Protein AF-0000000077571226 (afdb_homodimer)

Secondary structure (DSSP, 8-state):
----------------SS-S--B---SSEEEES-HHHHHHHHHHSTTGGGSEEEEEEEETTTEEEEEEEEE--TT-BHHHHEEEETTEEEE-------HHHHHHH-----/----------------S--S--B---SSEEEES-HHHHHHHHHHSTTGGGSEEEEEEEETTTEEEEEEEEE--TT-BHHHHEEEETTEEEE-------HHHHHHH-----

Sequence (220 aa):
MMPFQCKKSTMNCFSNTQTSVPTLFSSEYYVEPTIAELAANESIDPGYCSRVPNFVIGRSGYGCIKFHGDTDVRWMDLDKIVKLERNYVTVYEDEKENHQLVKGLINLPKMMPFQCKKSTMNCFSNTQTSVPTLFSSEYYVEPTIAELAANESIDPGYCSRVPNFVIGRSGYGCIKFHGDTDVRWMDLDKIVKLERNYVTVYEDEKENHQLVKGLINLPK

Structure (mmCIF, N/CA/C/O backbone):
data_AF-0000000077571226-model_v1
#
loop_
_entity.id
_entity.type
_entity.pdbx_description
1 polymer 'Peptidase S59 domain-containing protein'
#
loop_
_atom_site.group_PDB
_atom_site.id
_atom_site.type_symbol
_atom_site.label_atom_id
_atom_site.label_alt_id
_atom_site.label_comp_id
_atom_site.label_asym_id
_atom_site.label_entity_id
_atom_site.label_seq_id
_atom_site.pdbx_PDB_ins_code
_atom_site.Cartn_x
_atom_site.Cartn_y
_atom_site.Cartn_z
_atom_site.occupancy
_atom_site.B_iso_or_equiv
_atom_site.auth_seq_id
_atom_site.auth_comp_id
_atom_site.auth_asym_id
_atom_site.auth_atom_id
_atom_site.pdbx_PDB_model_num
ATOM 1 N N . MET A 1 1 ? -20.438 2.057 16.828 1 27.75 1 MET A N 1
ATOM 2 C CA . MET A 1 1 ? -19.719 1.854 15.562 1 27.75 1 MET A CA 1
ATOM 3 C C . MET A 1 1 ? -19.109 3.158 15.07 1 27.75 1 MET A C 1
ATOM 5 O O . MET A 1 1 ? -19.828 4.113 14.766 1 27.75 1 MET A O 1
ATOM 9 N N . MET A 1 2 ? -18.031 3.611 15.695 1 28.7 2 MET A N 1
ATOM 10 C CA . MET A 1 2 ? -17.609 5.008 15.672 1 28.7 2 MET A CA 1
ATOM 11 C C . MET A 1 2 ? -17.156 5.418 14.266 1 28.7 2 MET A C 1
ATOM 13 O O . MET A 1 2 ? -16.312 4.758 13.664 1 28.7 2 MET A O 1
ATOM 17 N N . PRO A 1 3 ? -18.016 6.07 13.484 1 33.88 3 PRO A N 1
ATOM 18 C CA . PRO A 1 3 ? -17.672 6.508 12.125 1 33.88 3 PRO A CA 1
ATOM 19 C C . PRO A 1 3 ? -16.406 7.367 12.094 1 33.88 3 PRO A C 1
ATOM 21 O O . PRO A 1 3 ? -16.047 7.988 13.102 1 33.88 3 PRO A O 1
ATOM 24 N N . PHE A 1 4 ? -15.445 6.867 11.281 1 36.28 4 PHE A N 1
ATOM 25 C CA . PHE A 1 4 ? -14.297 7.73 11.023 1 36.28 4 PHE A CA 1
ATOM 26 C C . PHE A 1 4 ? -14.742 9.164 10.773 1 36.28 4 PHE A C 1
ATOM 28 O O . PHE A 1 4 ? -15.539 9.43 9.867 1 36.28 4 PHE A O 1
ATOM 35 N N . GLN A 1 5 ? -15.133 9.891 11.812 1 29.34 5 GLN A N 1
ATOM 36 C CA . GLN A 1 5 ? -15.445 11.305 11.664 1 29.34 5 GLN A CA 1
ATOM 37 C C . GLN A 1 5 ? -14.312 12.047 10.969 1 29.34 5 GLN A C 1
ATOM 39 O O . GLN A 1 5 ? -13.211 12.172 11.516 1 29.34 5 GLN A O 1
ATOM 44 N N . CYS A 1 6 ? -14.273 11.867 9.711 1 35.22 6 CYS A N 1
ATOM 45 C CA . CYS A 1 6 ? -13.305 12.641 8.93 1 35.22 6 CYS A CA 1
ATOM 46 C C . CYS A 1 6 ? -13.445 14.125 9.211 1 35.22 6 CYS A C 1
ATOM 48 O O . CYS A 1 6 ? -14.5 14.719 8.961 1 35.22 6 CYS A O 1
ATOM 50 N N . LYS A 1 7 ? -12.805 14.648 10.32 1 36.94 7 LYS A N 1
ATOM 51 C CA . LYS A 1 7 ? -12.758 16.094 10.5 1 36.94 7 LYS A CA 1
ATOM 52 C C . LYS A 1 7 ? -12.117 16.781 9.297 1 36.94 7 LYS A C 1
ATOM 54 O O . LYS A 1 7 ? -11.023 16.391 8.867 1 36.94 7 LYS A O 1
ATOM 59 N N . LYS A 1 8 ? -12.867 17.328 8.453 1 33.59 8 LYS A N 1
ATOM 60 C CA . LYS A 1 8 ? -12.508 18.094 7.262 1 33.59 8 LYS A CA 1
ATOM 61 C C . LYS A 1 8 ? -11.664 19.312 7.617 1 33.59 8 LYS A C 1
ATOM 63 O O . LYS A 1 8 ? -12.195 20.344 8.031 1 33.59 8 LYS A O 1
ATOM 68 N N . SER A 1 9 ? -10.672 19.359 8.492 1 33.31 9 SER A N 1
ATOM 69 C CA . SER A 1 9 ? -10.102 20.688 8.609 1 33.31 9 SER A CA 1
ATOM 70 C C . SER A 1 9 ? -9.344 21.094 7.348 1 33.31 9 SER A C 1
ATOM 72 O O . SER A 1 9 ? -8.492 20.328 6.871 1 33.31 9 SER A O 1
ATOM 74 N N . THR A 1 10 ? -9.875 21.938 6.406 1 34.66 10 THR A N 1
ATOM 75 C CA . THR A 1 10 ? -9.453 22.484 5.121 1 34.66 10 THR A CA 1
ATOM 76 C C . THR A 1 10 ? -8.156 23.281 5.273 1 34.66 10 THR A C 1
ATOM 78 O O . THR A 1 10 ? -7.629 23.812 4.297 1 34.66 10 THR A O 1
ATOM 81 N N . MET A 1 11 ? -7.602 23.797 6.402 1 33.69 11 MET A N 1
ATOM 82 C CA . MET A 1 11 ? -6.656 24.875 6.184 1 33.69 11 MET A CA 1
ATOM 83 C C . MET A 1 11 ? -5.324 24.359 5.664 1 33.69 11 MET A C 1
ATOM 85 O O . MET A 1 11 ? -4.629 23.609 6.367 1 33.69 11 MET A O 1
ATOM 89 N N . ASN A 1 12 ? -5.18 24 4.41 1 39.62 12 ASN A N 1
ATOM 90 C CA . ASN A 1 12 ? -3.928 23.547 3.814 1 39.62 12 ASN A CA 1
ATOM 91 C C . ASN A 1 12 ? -2.854 24.625 3.875 1 39.62 12 ASN A C 1
ATOM 93 O O . ASN A 1 12 ? -2.797 25.5 3.008 1 39.62 12 ASN A O 1
ATOM 97 N N . CYS A 1 13 ? -2.674 25.438 4.926 1 39.72 13 CYS A N 1
ATOM 98 C CA . CYS A 1 13 ? -1.592 26.406 4.855 1 39.72 13 CYS A CA 1
ATOM 99 C C . CYS A 1 13 ? -0.258 25.734 4.578 1 39.72 13 CYS A C 1
ATOM 101 O O . CYS A 1 13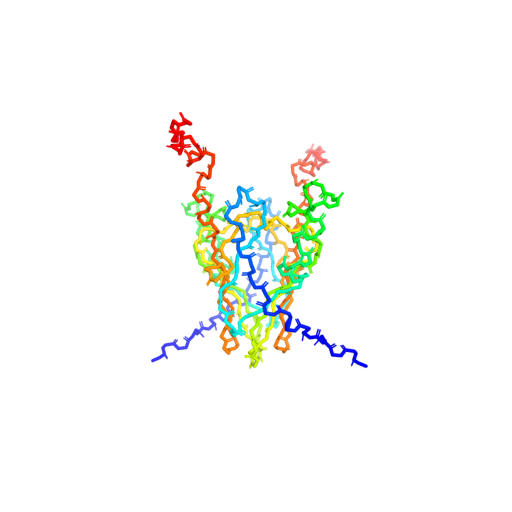 ? 0.186 24.891 5.359 1 39.72 13 CYS A O 1
ATOM 103 N N . PHE A 1 14 ? 0.026 25.375 3.271 1 39.34 14 PHE A N 1
ATOM 104 C CA . PHE A 1 14 ? 1.301 24.891 2.758 1 39.34 14 PHE A CA 1
ATOM 105 C C . PHE A 1 14 ? 2.436 25.828 3.148 1 39.34 14 PHE A C 1
ATOM 107 O O . PHE A 1 14 ? 2.596 26.906 2.557 1 39.34 14 PHE A O 1
ATOM 114 N N . SER A 1 15 ? 2.676 26.312 4.223 1 36.31 15 SER A N 1
ATOM 115 C CA . SER A 1 15 ? 3.918 27.062 4.391 1 36.31 15 SER A CA 1
ATOM 116 C C . SER A 1 15 ? 5.109 26.281 3.848 1 36.31 15 SER A C 1
ATOM 118 O O . SER A 1 15 ? 5.203 25.078 4.039 1 36.31 15 SER A O 1
ATOM 120 N N . ASN A 1 16 ? 5.668 26.547 2.605 1 38.53 16 ASN A N 1
ATOM 121 C CA . ASN A 1 16 ? 6.824 26.125 1.819 1 38.53 16 ASN A CA 1
ATOM 122 C C . ASN A 1 16 ? 8.023 25.812 2.709 1 38.53 16 ASN A C 1
ATOM 124 O O . ASN A 1 16 ? 9.172 25.953 2.283 1 38.53 16 ASN A O 1
ATOM 128 N N . THR A 1 17 ? 8.094 26.156 3.898 1 43.66 17 THR A N 1
ATOM 129 C CA . THR A 1 17 ? 9.352 25.734 4.504 1 43.66 17 THR A CA 1
ATOM 130 C C . THR A 1 17 ? 9.594 24.25 4.285 1 43.66 17 THR A C 1
ATOM 132 O O . THR A 1 17 ? 8.648 23.484 4.09 1 43.66 17 THR A O 1
ATOM 135 N N . GLN A 1 18 ? 10.922 23.719 3.963 1 53.09 18 GLN A N 1
ATOM 136 C CA . GLN A 1 18 ? 11.461 22.375 3.838 1 53.09 18 GLN A CA 1
ATOM 137 C C . GLN A 1 18 ? 10.68 21.391 4.695 1 53.09 18 GLN A C 1
ATOM 139 O O . GLN A 1 18 ? 11.117 21.016 5.785 1 53.09 18 GLN A O 1
ATOM 144 N N . THR A 1 19 ? 9.312 21.531 4.918 1 68.81 19 THR A N 1
ATOM 145 C CA . THR A 1 19 ? 8.609 20.797 5.965 1 68.81 19 THR A CA 1
ATOM 146 C C . THR A 1 19 ? 8.508 19.312 5.613 1 68.81 19 THR A C 1
ATOM 148 O O . THR A 1 19 ? 8.469 18.953 4.438 1 68.81 19 THR A O 1
ATOM 151 N N . SER A 1 20 ? 9.023 18.484 6.434 1 88.12 20 SER A N 1
ATOM 152 C CA . SER A 1 20 ? 8.93 17.031 6.43 1 88.12 20 SER A CA 1
ATOM 153 C C . SER A 1 20 ? 7.477 16.562 6.309 1 88.12 20 SER A C 1
ATOM 155 O O . SER A 1 20 ? 7.211 15.383 6.125 1 88.12 20 SER A O 1
ATOM 157 N N . VAL A 1 21 ? 6.551 17.609 6.059 1 93.12 21 VAL A N 1
ATOM 158 C CA . VAL A 1 21 ? 5.125 17.297 6.07 1 93.12 21 VAL A CA 1
ATOM 159 C C . VAL A 1 21 ? 4.652 16.984 4.648 1 93.12 21 VAL A C 1
ATOM 161 O O . VAL A 1 21 ? 5.02 17.688 3.703 1 93.12 21 VAL A O 1
ATOM 164 N N . PRO A 1 22 ? 3.75 16.016 4.5 1 94.94 22 PRO A N 1
ATOM 165 C CA . PRO A 1 22 ? 3.213 15.742 3.162 1 94.94 22 PRO A CA 1
ATOM 166 C C . PRO A 1 22 ? 2.178 16.781 2.727 1 94.94 22 PRO A C 1
ATOM 168 O O . PRO A 1 22 ? 1.711 17.578 3.547 1 94.94 22 PRO A O 1
ATOM 171 N N . THR A 1 23 ? 1.968 16.719 1.389 1 94.69 23 THR A N 1
ATOM 172 C CA . THR A 1 23 ? 0.973 17.656 0.864 1 94.69 23 THR A CA 1
ATOM 173 C C . THR A 1 23 ? -0.217 16.906 0.279 1 94.69 23 THR A C 1
ATOM 175 O O . THR A 1 23 ? -0.073 15.766 -0.185 1 94.69 23 THR A O 1
ATOM 178 N N . LEU A 1 24 ? -1.357 17.469 0.367 1 96.19 24 LEU A N 1
ATOM 179 C CA . LEU A 1 24 ? -2.611 17 -0.205 1 96.19 24 LEU A CA 1
ATOM 180 C C . LEU A 1 24 ? -3.48 18.156 -0.661 1 96.19 24 LEU A C 1
ATOM 182 O O . LEU A 1 24 ? -3.91 18.984 0.158 1 96.19 24 LEU A O 1
ATOM 186 N N . PHE A 1 25 ? -3.818 18.172 -1.955 1 95.19 25 PHE A N 1
ATOM 187 C CA . PHE A 1 25 ? -4.516 19.344 -2.494 1 95.19 25 PHE A CA 1
ATOM 188 C C . PHE A 1 25 ? -5.953 18.984 -2.85 1 95.19 25 PHE A C 1
ATOM 190 O O . PHE A 1 25 ? -6.828 19.859 -2.848 1 95.19 25 PHE A O 1
ATOM 197 N N . SER A 1 26 ? -6.137 17.812 -3.143 1 96.31 26 SER A N 1
ATOM 198 C CA . SER A 1 26 ? -7.473 17.406 -3.57 1 96.31 26 SER A CA 1
ATOM 199 C C . SER A 1 26 ? -8.492 17.609 -2.453 1 96.31 26 SER A C 1
ATOM 201 O O . SER A 1 26 ? -8.234 17.25 -1.301 1 96.31 26 SER A O 1
ATOM 203 N N . SER A 1 27 ? -9.617 18.094 -2.764 1 97.06 27 SER A N 1
ATOM 204 C CA . SER A 1 27 ? -10.695 18.25 -1.793 1 97.06 27 SER A CA 1
ATOM 205 C C . SER A 1 27 ? -11.469 16.953 -1.614 1 97.06 27 SER A C 1
ATOM 207 O O . SER A 1 27 ? -12.242 16.797 -0.665 1 97.06 27 SER A O 1
ATOM 209 N N . GLU A 1 28 ? -11.328 16.031 -2.553 1 97.62 28 GLU A N 1
ATOM 210 C CA . GLU A 1 28 ? -12.047 14.773 -2.482 1 97.62 28 GLU A CA 1
ATOM 211 C C . GLU A 1 28 ? -11.344 13.781 -1.562 1 97.62 28 GLU A C 1
ATOM 213 O O . GLU A 1 28 ? -11.961 12.836 -1.063 1 97.62 28 GLU A O 1
ATOM 218 N N . TYR A 1 29 ? -10.047 14.062 -1.413 1 98.06 29 TYR A N 1
ATOM 219 C CA . TYR A 1 29 ? -9.25 13.148 -0.599 1 98.06 29 TYR A CA 1
ATOM 220 C C . TYR A 1 29 ? -9.023 13.719 0.797 1 98.06 29 TYR A C 1
ATOM 222 O O . TYR A 1 29 ? -9.117 14.93 1.004 1 98.06 29 TYR A O 1
ATOM 230 N N . TYR A 1 30 ? -8.742 12.812 1.734 1 98.06 30 TYR A N 1
ATOM 231 C CA . TYR A 1 30 ? -8.391 13.172 3.104 1 98.06 30 TYR A CA 1
ATOM 232 C C . TYR A 1 30 ? -7.363 12.203 3.678 1 98.06 30 TYR A C 1
ATOM 234 O O . TYR A 1 30 ? -7.109 11.141 3.098 1 98.06 30 TYR A O 1
ATOM 242 N N . VAL A 1 31 ? -6.742 12.594 4.801 1 98.5 31 VAL A N 1
ATOM 243 C CA . VAL A 1 31 ? -5.781 11.703 5.445 1 98.5 31 VAL A CA 1
ATOM 244 C C . VAL A 1 31 ? -5.984 11.734 6.961 1 98.5 31 VAL A C 1
ATOM 246 O O . VAL A 1 31 ? -6.527 12.703 7.5 1 98.5 31 VAL A O 1
ATOM 249 N N . GLU A 1 32 ? -5.586 10.641 7.559 1 98.38 32 GLU A N 1
ATOM 250 C CA . GLU A 1 32 ? -5.523 10.484 9.008 1 98.38 32 GLU A CA 1
ATOM 251 C C . GLU A 1 32 ? -4.18 9.914 9.445 1 98.38 32 GLU A C 1
ATOM 253 O O . GLU A 1 32 ? -3.791 8.828 9.016 1 98.38 32 GLU A O 1
ATOM 258 N N . PRO A 1 33 ? -3.59 10.719 10.422 1 98.31 33 PRO A N 1
ATOM 259 C CA . PRO A 1 33 ? -3.895 12.07 10.906 1 98.31 33 PRO A CA 1
ATOM 260 C C . PRO A 1 33 ? -3.98 13.094 9.781 1 98.31 33 PRO A C 1
ATOM 262 O O . PRO A 1 33 ? -3.426 12.883 8.703 1 98.31 33 PRO A O 1
ATOM 265 N N . THR A 1 34 ? -4.625 14.234 10.086 1 97.94 34 THR A N 1
ATOM 266 C CA . THR A 1 34 ? -4.77 15.273 9.078 1 97.94 34 THR A CA 1
ATOM 267 C C . THR A 1 34 ? -3.43 15.953 8.805 1 97.94 34 THR A C 1
ATOM 269 O O . THR A 1 34 ? -2.48 15.797 9.578 1 97.94 34 THR A O 1
ATOM 272 N N . ILE A 1 35 ? -3.389 16.719 7.715 1 96.94 35 ILE A N 1
ATOM 273 C CA . ILE A 1 35 ? -2.176 17.453 7.371 1 96.94 35 ILE A CA 1
ATOM 274 C C . ILE A 1 35 ? -1.789 18.375 8.523 1 96.94 35 ILE A C 1
ATOM 276 O O . ILE A 1 35 ? -0.617 18.453 8.906 1 96.94 35 ILE A O 1
ATOM 280 N N . ALA A 1 36 ? -2.758 19.094 9.039 1 96.75 36 ALA A N 1
ATOM 281 C CA . ALA A 1 36 ? -2.518 20 10.164 1 96.75 36 ALA A CA 1
ATOM 282 C C . ALA A 1 36 ? -1.985 19.25 11.375 1 96.75 36 ALA A C 1
ATOM 284 O O . ALA A 1 36 ? -1.06 19.703 12.047 1 96.75 36 ALA A O 1
ATOM 285 N N . GLU A 1 37 ? -2.582 18.109 11.641 1 97.69 37 GLU A N 1
ATOM 286 C CA . GLU A 1 37 ? -2.125 17.297 12.758 1 97.69 37 GLU A CA 1
ATOM 287 C C . GLU A 1 37 ? -0.706 16.781 12.523 1 97.69 37 GLU A C 1
ATOM 289 O O . GLU A 1 37 ? 0.103 16.734 13.453 1 97.69 37 GLU A O 1
ATOM 294 N N . LEU A 1 38 ? -0.441 16.375 11.328 1 97.38 38 LEU A N 1
ATOM 295 C CA . LEU A 1 38 ? 0.904 15.93 10.984 1 97.38 38 LEU A CA 1
ATOM 296 C C . LEU A 1 38 ? 1.921 17.031 11.219 1 97.38 38 LEU A C 1
ATOM 298 O O . LEU A 1 38 ? 2.992 16.797 11.781 1 97.38 38 LEU A O 1
ATOM 302 N N . ALA A 1 39 ? 1.575 18.203 10.82 1 95.81 39 ALA A N 1
ATOM 303 C CA . ALA A 1 39 ? 2.443 19.359 11.016 1 95.81 39 ALA A CA 1
ATOM 304 C C . ALA A 1 39 ? 2.656 19.641 12.5 1 95.81 39 ALA A C 1
ATOM 306 O O . ALA A 1 39 ? 3.783 19.891 12.938 1 95.81 39 ALA A O 1
ATOM 307 N N . ALA A 1 40 ? 1.602 19.625 13.195 1 97 40 ALA A N 1
ATOM 308 C CA . ALA A 1 40 ? 1.668 19.875 14.633 1 97 40 ALA A CA 1
ATOM 309 C C . ALA A 1 40 ? 2.541 18.828 15.328 1 97 40 ALA A C 1
ATOM 311 O O . ALA A 1 40 ? 3.406 19.172 16.141 1 97 40 ALA A O 1
ATOM 312 N N . ASN A 1 41 ? 2.309 17.547 15.039 1 97.12 41 ASN A N 1
ATOM 313 C CA . ASN A 1 41 ? 3.078 16.469 15.641 1 97.12 41 ASN A CA 1
ATOM 314 C C . ASN A 1 41 ? 4.555 16.547 15.258 1 97.12 41 ASN A C 1
ATOM 316 O O . ASN A 1 41 ? 5.426 16.234 16.062 1 97.12 41 ASN A O 1
ATOM 320 N N . GLU A 1 42 ? 4.797 16.953 14 1 95.5 42 GLU A N 1
ATOM 321 C CA . GLU A 1 42 ? 6.176 17.125 13.555 1 95.5 42 GLU A CA 1
ATOM 322 C C . GLU A 1 42 ? 6.879 18.219 14.352 1 95.5 42 GLU A C 1
ATOM 324 O O . GLU A 1 42 ? 8.07 18.109 14.648 1 95.5 42 GLU A O 1
ATOM 329 N N . SER A 1 43 ? 6.141 19.234 14.695 1 95.44 43 SER A N 1
ATOM 330 C CA . SER A 1 43 ? 6.684 20.344 15.469 1 95.44 43 SER A CA 1
ATOM 331 C C . SER A 1 43 ? 6.992 19.922 16.906 1 95.44 43 SER A C 1
ATOM 333 O O . SER A 1 43 ? 8 20.328 17.469 1 95.44 43 SER A O 1
ATOM 335 N N . ILE A 1 44 ? 6.191 19.141 17.453 1 96.44 44 ILE A N 1
ATOM 336 C CA . ILE A 1 44 ? 6.332 18.688 18.828 1 96.44 44 ILE A CA 1
ATOM 337 C C . ILE A 1 44 ? 7.41 17.609 18.906 1 96.44 44 ILE A C 1
ATOM 339 O O . ILE A 1 44 ? 8.211 17.594 19.844 1 96.44 44 ILE A O 1
ATOM 343 N N . ASP A 1 45 ? 7.418 16.719 17.906 1 96.44 45 ASP A N 1
ATOM 344 C CA . ASP A 1 45 ? 8.328 15.578 17.828 1 96.44 45 ASP A CA 1
ATOM 345 C C . ASP A 1 45 ? 8.977 15.492 16.453 1 96.44 45 ASP A C 1
ATOM 347 O O . ASP A 1 45 ? 8.469 14.812 15.555 1 96.44 45 ASP A O 1
ATOM 351 N N . PRO A 1 46 ? 10.164 16.109 16.359 1 93.88 46 PRO A N 1
ATOM 352 C CA . PRO A 1 46 ? 10.836 16.078 15.055 1 93.88 46 PRO A CA 1
ATOM 353 C C . PRO A 1 46 ? 11.078 14.656 14.562 1 93.88 46 PRO A C 1
ATOM 355 O O . PRO A 1 46 ? 11.578 13.812 15.305 1 93.88 46 PRO A O 1
ATOM 358 N N . GLY A 1 47 ? 10.695 14.375 13.391 1 94.5 47 GLY A N 1
ATOM 359 C CA . GLY A 1 47 ? 10.805 13.047 12.812 1 94.5 47 GLY A CA 1
ATOM 360 C C . GLY A 1 47 ? 9.484 12.289 12.82 1 94.5 47 GLY A C 1
ATOM 361 O O . GLY A 1 47 ? 9.406 11.172 12.297 1 94.5 47 GLY A O 1
ATOM 362 N N . TYR A 1 48 ? 8.57 12.891 13.32 1 96.94 48 TYR A N 1
ATOM 363 C CA . TYR A 1 48 ? 7.266 12.242 13.406 1 96.94 48 TYR A CA 1
ATOM 364 C C . TYR A 1 48 ? 6.789 11.789 12.031 1 96.94 48 TYR A C 1
ATOM 366 O O . TYR A 1 48 ? 6.289 10.672 11.875 1 96.94 48 TYR A O 1
ATOM 374 N N . CYS A 1 49 ? 6.992 12.547 11.023 1 96.38 49 CYS A N 1
ATOM 375 C CA . CYS A 1 49 ? 6.492 12.266 9.68 1 96.38 49 CYS A CA 1
ATOM 376 C C . CYS A 1 49 ? 7.254 11.109 9.047 1 96.38 49 CYS A C 1
ATOM 378 O O . CYS A 1 49 ? 6.828 10.57 8.023 1 96.38 49 CYS A O 1
ATOM 380 N N . SER A 1 50 ? 8.312 10.727 9.648 1 95.94 50 SER A N 1
ATOM 381 C CA . SER A 1 50 ? 9.047 9.57 9.133 1 95.94 50 SER A CA 1
ATOM 382 C C . SER A 1 50 ? 8.477 8.266 9.688 1 95.94 50 SER A C 1
ATOM 384 O O . SER A 1 50 ? 8.859 7.184 9.242 1 95.94 50 SER A O 1
ATOM 386 N N . ARG A 1 51 ? 7.602 8.344 10.578 1 97.62 51 ARG A N 1
ATOM 387 C CA . ARG A 1 51 ? 7.066 7.164 11.25 1 97.62 51 ARG A CA 1
ATOM 388 C C . ARG A 1 51 ? 5.633 7.398 11.711 1 97.62 51 ARG A C 1
ATOM 390 O O . ARG A 1 51 ? 5.301 7.16 12.875 1 97.62 51 ARG A O 1
ATOM 397 N N . VAL A 1 52 ? 4.77 7.793 10.867 1 97.69 52 VAL A N 1
ATOM 398 C CA . VAL A 1 52 ? 3.367 8.039 11.188 1 97.69 52 VAL A CA 1
ATOM 399 C C . VAL A 1 52 ? 2.648 6.715 11.422 1 97.69 52 VAL A C 1
ATOM 401 O O . VAL A 1 52 ? 2.59 5.867 10.531 1 97.69 52 VAL A O 1
ATOM 404 N N . PRO A 1 53 ? 2.141 6.496 12.547 1 97.5 53 PRO A N 1
ATOM 405 C CA . PRO A 1 53 ? 1.469 5.223 12.82 1 97.5 53 PRO A CA 1
ATOM 406 C C . PRO A 1 53 ? 0.094 5.129 12.164 1 97.5 53 PRO A C 1
ATOM 408 O O . PRO A 1 53 ? -0.732 6.031 12.32 1 97.5 53 PRO A O 1
ATOM 411 N N . ASN A 1 54 ? -0.094 4.027 11.477 1 97.81 54 ASN A N 1
ATOM 412 C CA . ASN A 1 54 ? -1.42 3.678 10.977 1 97.81 54 ASN A CA 1
ATOM 413 C C . ASN A 1 54 ? -2.012 4.797 10.117 1 97.81 54 ASN A C 1
ATOM 415 O O . ASN A 1 54 ? -3.146 5.223 10.344 1 97.81 54 ASN A O 1
ATOM 419 N N . PHE A 1 55 ? -1.288 5.191 9.219 1 98.31 55 PHE A N 1
ATOM 420 C CA . PHE A 1 55 ? -1.633 6.289 8.328 1 98.31 55 PHE A CA 1
ATOM 421 C C . PHE A 1 55 ? -2.771 5.887 7.395 1 98.31 55 PHE A C 1
ATOM 423 O O . PHE A 1 55 ? -2.785 4.773 6.863 1 98.31 55 PHE A O 1
ATOM 430 N N . VAL A 1 56 ? -3.752 6.832 7.195 1 98.69 56 VAL A N 1
ATOM 431 C CA . VAL A 1 56 ? -4.926 6.543 6.375 1 98.69 56 VAL A CA 1
ATOM 432 C C . VAL A 1 56 ? -5.059 7.594 5.273 1 98.69 56 VAL A C 1
ATOM 434 O O . VAL A 1 56 ? -4.879 8.789 5.52 1 98.69 56 VAL A O 1
ATOM 437 N N . ILE A 1 57 ? -5.293 7.152 4.082 1 98.44 57 ILE A N 1
ATOM 438 C CA . ILE A 1 57 ? -5.699 7.992 2.961 1 98.44 57 ILE A CA 1
ATOM 439 C C . ILE A 1 57 ? -7.078 7.559 2.465 1 98.44 57 ILE A C 1
ATOM 441 O O . ILE A 1 57 ? -7.316 6.375 2.229 1 98.44 57 ILE A O 1
ATOM 445 N N . GLY A 1 58 ? -7.992 8.484 2.357 1 98.31 58 GLY A N 1
ATOM 446 C CA . GLY A 1 58 ? -9.336 8.172 1.897 1 98.31 58 GLY A CA 1
ATOM 447 C C . GLY A 1 58 ? -9.844 9.141 0.847 1 98.31 58 GLY A C 1
ATOM 448 O O . GLY A 1 58 ? -9.281 10.227 0.667 1 98.31 58 GLY A O 1
ATOM 449 N N . ARG A 1 59 ? -10.859 8.734 0.207 1 97.88 59 ARG A N 1
ATOM 450 C CA . ARG A 1 59 ? -11.602 9.578 -0.724 1 97.88 59 ARG A CA 1
ATOM 451 C C . ARG A 1 59 ? -13.102 9.523 -0.427 1 97.88 59 ARG A C 1
ATOM 453 O O . ARG A 1 59 ? -13.672 8.445 -0.288 1 97.88 59 ARG A O 1
ATOM 460 N N . SER A 1 60 ? -13.633 10.703 -0.389 1 96.56 60 SER A N 1
ATOM 461 C CA . SER A 1 60 ? -15.047 10.789 -0.045 1 96.56 60 SER A CA 1
ATOM 462 C C . SER A 1 60 ? -15.898 9.984 -1.02 1 96.56 60 SER A C 1
ATOM 464 O O . SER A 1 60 ? -15.7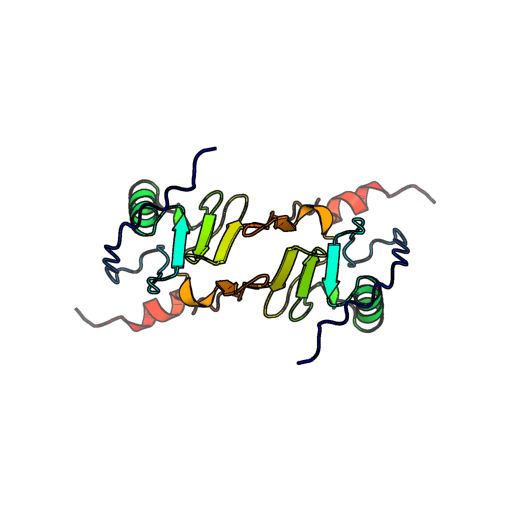73 10.148 -2.236 1 96.56 60 SER A O 1
ATOM 466 N N . GLY A 1 61 ? -16.688 9.039 -0.443 1 95.12 61 GLY A N 1
ATOM 467 C CA . GLY A 1 61 ? -17.625 8.281 -1.248 1 95.12 61 GLY A CA 1
ATOM 468 C C . GLY A 1 61 ? -17 7.059 -1.897 1 95.12 61 GLY A C 1
ATOM 469 O O . GLY A 1 61 ? -17.703 6.293 -2.574 1 95.12 61 GLY A O 1
ATOM 470 N N . TYR A 1 62 ? -15.836 6.812 -1.749 1 95.44 62 TYR A N 1
ATOM 471 C CA . TYR A 1 62 ? -15.156 5.699 -2.408 1 95.44 62 TYR A CA 1
ATOM 472 C C . TYR A 1 62 ? -14.586 4.727 -1.385 1 95.44 62 TYR A C 1
ATOM 474 O O . TYR A 1 62 ? -14.789 3.516 -1.488 1 95.44 62 TYR A O 1
ATOM 482 N N . GLY A 1 63 ? -13.797 5.172 -0.378 1 96.81 63 GLY A N 1
ATOM 483 C CA . GLY A 1 63 ? -13.18 4.336 0.638 1 96.81 63 GLY A CA 1
ATOM 484 C C . GLY A 1 63 ? -11.875 4.906 1.171 1 96.81 63 GLY A C 1
ATOM 485 O O . GLY A 1 63 ? -11.648 6.117 1.093 1 96.81 63 GLY A O 1
ATOM 486 N N . CYS A 1 64 ? -11.18 4.02 1.809 1 97.69 64 CYS A N 1
ATOM 487 C CA . CYS A 1 64 ? -9.898 4.457 2.352 1 97.69 64 CYS A CA 1
ATOM 488 C C . CYS A 1 64 ? -8.914 3.293 2.432 1 97.69 64 CYS A C 1
ATOM 490 O O . CYS A 1 64 ? -9.32 2.131 2.416 1 97.69 64 CYS A O 1
ATOM 492 N N . ILE A 1 65 ? -7.66 3.627 2.471 1 98.31 65 ILE A N 1
ATOM 493 C CA . ILE A 1 65 ? -6.57 2.68 2.672 1 98.31 65 ILE A CA 1
ATOM 494 C C . ILE A 1 65 ? -5.809 3.033 3.945 1 98.31 65 ILE A C 1
ATOM 496 O O . ILE A 1 65 ? -5.527 4.207 4.207 1 98.31 65 ILE A O 1
ATOM 500 N N . LYS A 1 66 ? -5.555 2.043 4.754 1 98.38 66 LYS A N 1
ATOM 501 C CA . LYS A 1 66 ? -4.762 2.186 5.973 1 98.38 66 LYS A CA 1
ATOM 502 C C . LYS A 1 66 ? -3.422 1.47 5.844 1 98.38 66 LYS A C 1
ATOM 504 O O . LYS A 1 66 ? -3.367 0.309 5.434 1 98.38 66 LYS A O 1
ATOM 509 N N . PHE A 1 67 ? -2.43 2.168 6.113 1 96.62 67 PHE A N 1
ATOM 510 C CA . PHE A 1 67 ? -1.097 1.59 6.227 1 96.62 67 PHE A CA 1
ATOM 511 C C . PHE A 1 67 ? -0.768 1.269 7.68 1 96.62 67 PHE A C 1
ATOM 513 O O . PHE A 1 67 ? -0.443 2.164 8.461 1 96.62 67 PHE A O 1
ATOM 520 N N . HIS A 1 68 ? -0.818 -0.018 7.906 1 96.38 68 HIS A N 1
ATOM 521 C CA . HIS A 1 68 ? -0.602 -0.444 9.289 1 96.38 68 HIS A CA 1
ATOM 522 C C . HIS A 1 68 ? 0.858 -0.276 9.695 1 96.38 68 HIS A C 1
ATOM 524 O O . HIS A 1 68 ? 1.763 -0.594 8.914 1 96.38 68 HIS A O 1
ATOM 530 N N . GLY A 1 69 ? 1.045 0.165 10.883 1 95.25 69 GLY A N 1
ATOM 531 C CA . GLY A 1 69 ? 2.395 0.376 11.383 1 95.25 69 GLY A CA 1
ATOM 532 C C . GLY A 1 69 ? 2.918 1.775 11.117 1 95.25 69 GLY A C 1
ATOM 533 O O . GLY A 1 69 ? 2.139 2.725 11.008 1 95.25 69 GLY A O 1
ATOM 534 N N . ASP A 1 70 ? 4.254 1.937 11.117 1 96.19 70 ASP A N 1
ATOM 535 C CA . ASP A 1 70 ? 4.887 3.236 10.906 1 96.19 70 ASP A CA 1
ATOM 536 C C . ASP A 1 70 ? 5.078 3.516 9.414 1 96.19 70 ASP A C 1
ATOM 538 O O . ASP A 1 70 ? 5.641 2.693 8.688 1 96.19 70 ASP A O 1
ATOM 542 N N . THR A 1 71 ? 4.574 4.633 9.031 1 96 71 THR A N 1
ATOM 543 C CA . THR A 1 71 ? 4.684 5.012 7.625 1 96 71 THR A CA 1
ATOM 544 C C . THR A 1 71 ? 5.492 6.297 7.473 1 96 71 THR A C 1
ATOM 546 O O . THR A 1 71 ? 5.27 7.266 8.203 1 96 71 THR A O 1
ATOM 549 N N . ASP A 1 72 ? 6.426 6.301 6.559 1 94.56 72 ASP A N 1
ATOM 550 C CA . ASP A 1 72 ? 7.164 7.512 6.207 1 94.56 72 ASP A CA 1
ATOM 551 C C . ASP A 1 72 ? 6.41 8.336 5.164 1 94.56 72 ASP A C 1
ATOM 553 O O . ASP A 1 72 ? 6.25 7.898 4.02 1 94.56 72 ASP A O 1
ATOM 557 N N . VAL A 1 73 ? 6.004 9.492 5.566 1 95.44 73 VAL A N 1
ATOM 558 C CA . VAL A 1 73 ? 5.195 10.289 4.652 1 95.44 73 VAL A CA 1
ATOM 559 C C . VAL A 1 73 ? 5.926 11.594 4.328 1 95.44 73 VAL A C 1
ATOM 561 O O . VAL A 1 73 ? 5.336 12.516 3.762 1 95.44 73 VAL A O 1
ATOM 564 N N . ARG A 1 74 ? 7.117 11.719 4.59 1 92.19 74 ARG A N 1
ATOM 565 C CA . ARG A 1 74 ? 7.852 12.969 4.426 1 92.19 74 ARG A CA 1
ATOM 566 C C . ARG A 1 74 ? 7.879 13.398 2.961 1 92.19 74 ARG A C 1
ATOM 568 O O . ARG A 1 74 ? 8.141 12.578 2.074 1 92.19 74 ARG A O 1
ATOM 575 N N . TRP A 1 75 ? 7.52 14.531 2.801 1 90.38 75 TRP A N 1
ATOM 576 C CA . TRP A 1 75 ? 7.656 15.273 1.552 1 90.38 75 TRP A CA 1
ATOM 577 C C . TRP A 1 75 ? 6.805 14.641 0.452 1 90.38 75 TRP A C 1
ATOM 579 O O . TRP A 1 75 ? 6.98 14.953 -0.729 1 90.38 75 TRP A O 1
ATOM 589 N N . MET A 1 76 ? 5.887 13.797 0.835 1 92.81 76 MET A N 1
ATOM 590 C CA . MET A 1 76 ? 5.094 13.109 -0.18 1 92.81 76 MET A CA 1
ATOM 591 C C . MET A 1 76 ? 4.004 14.016 -0.734 1 92.81 76 MET A C 1
ATOM 593 O O . MET A 1 76 ? 3.385 14.773 0.013 1 92.81 76 MET A O 1
ATOM 597 N N . ASP A 1 77 ? 3.844 13.953 -2.01 1 93.25 77 ASP A N 1
ATOM 598 C CA . ASP A 1 77 ? 2.635 14.461 -2.648 1 93.25 77 ASP A CA 1
ATOM 599 C C . ASP A 1 77 ? 1.527 13.414 -2.654 1 93.25 77 ASP A C 1
ATOM 601 O O . ASP A 1 77 ? 1.47 12.57 -3.551 1 93.25 77 ASP A O 1
ATOM 605 N N . LEU A 1 78 ? 0.582 13.477 -1.818 1 95.44 78 LEU A N 1
ATOM 606 C CA . LEU A 1 78 ? -0.391 12.414 -1.576 1 95.44 78 LEU A CA 1
ATOM 607 C C . LEU A 1 78 ? -1.429 12.367 -2.691 1 95.44 78 LEU A C 1
ATOM 609 O O . LEU A 1 78 ? -2.133 11.367 -2.846 1 95.44 78 LEU A O 1
ATOM 613 N N . ASP A 1 79 ? -1.536 13.438 -3.465 1 95.88 79 ASP A N 1
ATOM 614 C CA . ASP A 1 79 ? -2.422 13.43 -4.625 1 95.88 79 ASP A CA 1
ATOM 615 C C . ASP A 1 79 ? -1.935 12.438 -5.68 1 95.88 79 ASP A C 1
ATOM 617 O O . ASP A 1 79 ? -2.709 12.008 -6.539 1 95.88 79 ASP A O 1
ATOM 621 N N . LYS A 1 80 ? -0.656 12.039 -5.559 1 94.69 80 LYS A N 1
ATOM 622 C CA . LYS A 1 80 ? -0.042 11.242 -6.617 1 94.69 80 LYS A CA 1
ATOM 623 C C . LYS A 1 80 ? 0.22 9.812 -6.145 1 94.69 80 LYS A C 1
ATOM 625 O O . LYS A 1 80 ? 0.459 8.922 -6.961 1 94.69 80 LYS A O 1
ATOM 630 N N . ILE A 1 81 ? 0.137 9.586 -4.918 1 94.62 81 ILE A N 1
ATOM 631 C CA . ILE A 1 81 ? 0.679 8.336 -4.391 1 94.62 81 ILE A CA 1
ATOM 632 C C . ILE A 1 81 ? -0.421 7.281 -4.34 1 94.62 81 ILE A C 1
ATOM 634 O O . ILE A 1 81 ? -0.149 6.086 -4.484 1 94.62 81 ILE A O 1
ATOM 638 N N . VAL A 1 82 ? -1.712 7.727 -4.078 1 96.75 82 VAL A N 1
ATOM 639 C CA . VAL A 1 82 ? -2.822 6.789 -3.955 1 96.75 82 VAL A CA 1
ATOM 640 C C . VAL A 1 82 ? -4 7.266 -4.805 1 96.75 82 VAL A C 1
ATOM 642 O O . VAL A 1 82 ? -4.395 8.43 -4.73 1 96.75 82 VAL A O 1
ATOM 645 N N . LYS A 1 83 ? -4.48 6.395 -5.613 1 97.19 83 LYS A N 1
ATOM 646 C CA . LYS A 1 83 ? -5.703 6.641 -6.367 1 97.19 83 LYS A CA 1
ATOM 647 C C . LYS A 1 83 ? -6.797 5.648 -5.988 1 97.19 83 LYS A C 1
ATOM 649 O O . LYS A 1 83 ? -6.648 4.441 -6.195 1 97.19 83 LYS A O 1
ATOM 654 N N . LEU A 1 84 ? -7.902 6.176 -5.406 1 97.12 84 LEU A N 1
ATOM 655 C CA . LEU A 1 84 ? -9.031 5.352 -4.992 1 97.12 84 LEU A CA 1
ATOM 656 C C . LEU A 1 84 ? -10.188 5.469 -5.98 1 97.12 84 LEU A C 1
ATOM 658 O O . LEU A 1 84 ? -10.727 6.559 -6.184 1 97.12 84 LEU A O 1
ATOM 662 N N . GLU A 1 85 ? -10.477 4.402 -6.531 1 95.5 85 GLU A N 1
ATOM 663 C CA . GLU A 1 85 ? -11.641 4.254 -7.398 1 95.5 85 GLU A CA 1
ATOM 664 C C . GLU A 1 85 ? -12.578 3.166 -6.879 1 95.5 85 GLU A C 1
ATOM 666 O O . GLU A 1 85 ? -12.305 2.543 -5.852 1 95.5 85 GLU A O 1
ATOM 671 N N . ARG A 1 86 ? -13.719 3.111 -7.527 1 93.12 86 ARG A N 1
ATOM 672 C CA . ARG A 1 86 ? -14.672 2.094 -7.086 1 93.12 86 ARG A CA 1
ATOM 673 C C . ARG A 1 86 ? -14.062 0.698 -7.195 1 93.12 86 ARG A C 1
ATOM 675 O O . ARG A 1 86 ? -13.766 0.228 -8.297 1 93.12 86 ARG A O 1
ATOM 682 N N . ASN A 1 87 ? -13.914 0.027 -6.195 1 91.56 87 ASN A N 1
ATOM 683 C CA . ASN A 1 87 ? -13.453 -1.35 -6.059 1 91.56 87 ASN A CA 1
ATOM 684 C C . ASN A 1 87 ? -12 -1.499 -6.504 1 91.56 87 ASN A C 1
ATOM 686 O O . ASN A 1 87 ? -11.523 -2.615 -6.719 1 91.56 87 ASN A O 1
ATOM 690 N N . TYR A 1 88 ? -11.328 -0.384 -6.652 1 93.94 88 TYR A N 1
ATOM 691 C CA . TYR A 1 88 ? -9.953 -0.422 -7.145 1 93.94 88 TYR A CA 1
ATOM 692 C C . TYR A 1 88 ? -9.102 0.633 -6.453 1 93.94 88 TYR A C 1
ATOM 694 O O . TYR A 1 88 ? -9.5 1.796 -6.352 1 93.94 88 TYR A O 1
ATOM 702 N N . VAL A 1 89 ? -7.969 0.23 -5.945 1 97.56 89 VAL A N 1
ATOM 703 C CA . VAL A 1 89 ? -6.98 1.141 -5.375 1 97.56 89 VAL A CA 1
ATOM 704 C C . VAL A 1 89 ? -5.652 0.986 -6.109 1 97.56 89 VAL A C 1
ATOM 706 O O . VAL A 1 89 ? -5.18 -0.133 -6.324 1 97.56 89 VAL A O 1
ATOM 709 N N . THR A 1 90 ? -5.078 2.061 -6.469 1 97.75 90 THR A N 1
ATOM 710 C CA . THR A 1 90 ? -3.748 2.041 -7.066 1 97.75 90 THR A CA 1
ATOM 711 C C . THR A 1 90 ? -2.758 2.826 -6.211 1 97.75 90 THR A C 1
ATOM 713 O O . THR A 1 90 ? -3.016 3.977 -5.852 1 97.75 90 THR A O 1
ATOM 716 N N . VAL A 1 91 ? -1.688 2.203 -5.852 1 97.5 91 VAL A N 1
ATOM 717 C CA . VAL A 1 91 ? -0.614 2.85 -5.105 1 97.5 91 VAL A CA 1
ATOM 718 C C . VAL A 1 91 ? 0.581 3.096 -6.023 1 97.5 91 VAL A C 1
ATOM 720 O O . VAL A 1 91 ? 1.065 2.172 -6.684 1 97.5 91 VAL A O 1
ATOM 723 N N . TYR A 1 92 ? 1.068 4.32 -5.992 1 95.94 92 TYR A N 1
ATOM 724 C CA . TYR A 1 92 ? 2.213 4.73 -6.797 1 95.94 92 TYR A CA 1
ATOM 725 C C . TYR A 1 92 ? 3.449 4.934 -5.93 1 95.94 92 TYR A C 1
ATOM 727 O O . TYR A 1 92 ? 3.338 5.289 -4.754 1 95.94 92 TYR A O 1
ATOM 735 N N . GLU A 1 93 ? 4.516 4.609 -6.492 1 90 93 GLU A N 1
ATOM 736 C CA . GLU A 1 93 ? 5.766 4.922 -5.812 1 90 93 GLU A CA 1
ATOM 737 C C . GLU A 1 93 ? 6.004 6.43 -5.762 1 90 93 GLU A C 1
ATOM 739 O O . GLU A 1 93 ? 5.73 7.141 -6.73 1 90 93 GLU A O 1
ATOM 744 N N . ASP A 1 94 ? 6.41 6.785 -4.617 1 83.38 94 ASP A N 1
ATOM 745 C CA . ASP A 1 94 ? 6.738 8.203 -4.484 1 83.38 94 ASP A CA 1
ATOM 746 C C . ASP A 1 94 ? 8.047 8.531 -5.203 1 83.38 94 ASP A C 1
ATOM 748 O O . ASP A 1 94 ? 9.07 7.898 -4.957 1 83.38 94 ASP A O 1
ATOM 752 N N . GLU A 1 95 ? 7.871 9.234 -6.277 1 71.19 95 GLU A N 1
ATOM 753 C CA . GLU A 1 95 ? 9.086 9.688 -6.957 1 71.19 95 GLU A CA 1
ATOM 754 C C . GLU A 1 95 ? 9.719 10.867 -6.223 1 71.19 95 GLU A C 1
ATOM 756 O O . GLU A 1 95 ? 9.594 12.016 -6.652 1 71.19 95 GLU A O 1
ATOM 761 N N . LYS A 1 96 ? 9.93 10.688 -4.887 1 61.06 96 LYS A N 1
ATOM 762 C CA . LYS A 1 96 ? 10.531 11.781 -4.129 1 61.06 96 LYS A CA 1
ATOM 763 C C . LYS A 1 96 ? 11.758 12.344 -4.848 1 61.06 96 LYS A C 1
ATOM 765 O O . LYS A 1 96 ? 12.609 11.586 -5.309 1 61.06 96 LYS A O 1
ATOM 770 N N . GLU A 1 97 ? 11.469 13.414 -5.57 1 53.88 97 GLU A N 1
ATOM 771 C CA . GLU A 1 97 ? 12.617 14.156 -6.066 1 53.88 97 GLU A CA 1
ATOM 772 C C . GLU A 1 97 ? 13.648 14.391 -4.961 1 53.88 97 GLU A C 1
ATOM 774 O O . GLU A 1 97 ? 13.289 14.531 -3.793 1 53.88 97 GLU A O 1
ATOM 779 N N . ASN A 1 98 ? 14.727 13.742 -5.012 1 51.34 98 ASN A N 1
ATOM 780 C CA . ASN A 1 98 ? 15.812 14.039 -4.086 1 51.34 98 ASN A CA 1
ATOM 781 C C . ASN A 1 98 ? 15.75 15.477 -3.58 1 51.34 98 ASN A C 1
ATOM 783 O O . ASN A 1 98 ? 16.016 16.406 -4.332 1 51.34 98 ASN A O 1
ATOM 787 N N . HIS A 1 99 ? 14.852 15.672 -2.77 1 53.06 99 HIS A N 1
ATOM 788 C CA . HIS A 1 99 ? 14.781 17 -2.162 1 53.06 99 HIS A CA 1
ATOM 789 C C . HIS A 1 99 ? 16.156 17.453 -1.688 1 53.06 99 HIS A C 1
ATOM 791 O O . HIS A 1 99 ? 16.453 18.656 -1.697 1 53.06 99 HIS A O 1
ATOM 797 N N . GLN A 1 100 ? 16.969 16.484 -1.337 1 46.78 100 GLN A N 1
ATOM 798 C CA . GLN A 1 100 ? 18.281 17.016 -0.961 1 46.78 100 GLN A CA 1
ATOM 799 C C . GLN A 1 100 ? 18.891 17.844 -2.094 1 46.78 100 GLN A C 1
ATOM 801 O O . GLN A 1 100 ? 19.547 18.844 -1.847 1 46.78 100 GLN A O 1
ATOM 806 N N . LEU A 1 101 ? 18.625 17.297 -3.227 1 43.88 101 LEU A N 1
ATOM 807 C CA . LEU A 1 101 ? 19.312 18.016 -4.297 1 43.88 101 LEU A CA 1
ATOM 808 C C . LEU A 1 101 ? 18.688 19.391 -4.516 1 43.88 101 LEU A C 1
ATOM 810 O O . LEU A 1 101 ? 19.391 20.344 -4.875 1 43.88 101 LEU A O 1
ATOM 814 N N . VAL A 1 102 ? 17.438 19.406 -4.266 1 41.19 102 VAL A N 1
ATOM 815 C CA . VAL A 1 102 ? 16.812 20.672 -4.59 1 41.19 102 VAL A CA 1
ATOM 816 C C . VAL A 1 102 ? 17.203 21.719 -3.545 1 41.19 102 VAL A C 1
ATOM 818 O O . VAL A 1 102 ? 17.281 22.922 -3.848 1 41.19 102 VAL A O 1
ATOM 821 N N . LYS A 1 103 ? 17.469 21.234 -2.396 1 44.09 103 LYS A N 1
ATOM 822 C CA . LYS A 1 103 ? 17.875 22.25 -1.425 1 44.09 103 LYS A CA 1
ATOM 823 C C . LYS A 1 103 ? 19.109 23 -1.903 1 44.09 103 LYS A C 1
ATOM 825 O O . LYS A 1 103 ? 19.344 24.141 -1.489 1 44.09 103 LYS A O 1
ATOM 830 N N . GLY A 1 104 ? 19.891 22.25 -2.557 1 40.78 104 GLY A N 1
ATOM 831 C CA . GLY A 1 104 ? 21.109 22.938 -2.951 1 40.78 104 GLY A CA 1
ATOM 832 C C . GLY A 1 104 ? 20.859 24.109 -3.881 1 40.78 104 GLY A C 1
ATOM 833 O O . GLY A 1 104 ? 21.719 24.969 -4.062 1 40.78 104 GLY A O 1
ATOM 834 N N . LEU A 1 105 ? 19.844 23.906 -4.617 1 38.81 105 LEU A N 1
ATOM 835 C CA . LEU A 1 105 ? 19.812 24.906 -5.668 1 38.81 105 LEU A CA 1
ATOM 836 C C . LEU A 1 105 ? 19.344 26.25 -5.117 1 38.81 105 LEU A C 1
ATOM 838 O O . LEU A 1 105 ? 19.453 27.281 -5.789 1 38.81 105 LEU A O 1
ATOM 842 N N . ILE A 1 106 ? 18.469 26.203 -4.113 1 40.12 106 ILE A N 1
ATOM 843 C CA . ILE A 1 106 ? 17.891 27.531 -3.875 1 40.12 106 ILE A CA 1
ATOM 844 C C . ILE A 1 106 ? 18.828 28.344 -2.988 1 40.12 106 ILE A C 1
ATOM 846 O O . ILE A 1 106 ? 18.719 28.312 -1.761 1 40.12 106 ILE A O 1
ATOM 850 N N . ASN A 1 107 ? 20.094 28.156 -3.104 1 37.16 107 ASN A N 1
ATOM 851 C CA . ASN A 1 107 ? 20.969 29.156 -2.512 1 37.16 107 ASN A CA 1
ATOM 852 C C . ASN A 1 107 ? 20.688 30.547 -3.053 1 37.16 107 ASN A C 1
ATOM 854 O O . ASN A 1 107 ? 21.156 30.922 -4.133 1 37.16 107 ASN A O 1
ATOM 858 N N . LEU A 1 108 ? 19.422 31.062 -3.078 1 34.81 108 LEU A N 1
ATOM 859 C CA . LEU A 1 108 ? 19.344 32.469 -3.404 1 34.81 108 LEU A CA 1
ATOM 860 C C . LEU A 1 108 ? 20.125 33.312 -2.393 1 34.81 108 LEU A C 1
ATOM 862 O O . LEU A 1 108 ? 20.172 32.969 -1.206 1 34.81 108 LEU A O 1
ATOM 866 N N . PRO A 1 109 ? 21.109 34.062 -2.832 1 38.84 109 PRO A N 1
ATOM 867 C CA . PRO A 1 109 ? 21.875 35.062 -2.074 1 38.84 109 PRO A CA 1
ATOM 868 C C . PRO A 1 109 ? 20.984 35.906 -1.133 1 38.84 109 PRO A C 1
ATOM 870 O O . PRO A 1 109 ? 19.828 36.188 -1.458 1 38.84 109 PRO A O 1
ATOM 873 N N . LYS A 1 110 ? 21.188 35.812 0.172 1 31.08 110 LYS A N 1
ATOM 874 C CA . LYS A 1 110 ? 20.672 36.906 0.988 1 31.08 110 LYS A CA 1
ATOM 875 C C . LYS A 1 110 ? 21.172 38.25 0.465 1 31.08 110 LYS A C 1
ATOM 877 O O . LYS A 1 110 ? 22.328 38.375 0.058 1 31.08 110 LYS A O 1
ATOM 882 N N . MET B 1 1 ? -13.875 -3.705 -22.938 1 27.31 1 MET B N 1
ATOM 883 C CA . MET B 1 1 ? -13.555 -3.418 -21.547 1 27.31 1 MET B CA 1
ATOM 884 C C . MET B 1 1 ? -13.047 -4.668 -20.844 1 27.31 1 MET B C 1
ATOM 886 O O . MET B 1 1 ? -13.773 -5.656 -20.719 1 27.31 1 MET B O 1
ATOM 890 N N . MET B 1 2 ? -11.805 -5.062 -21.078 1 28.08 2 MET B N 1
ATOM 891 C CA . MET B 1 2 ? -11.344 -6.434 -20.891 1 28.08 2 MET B CA 1
ATOM 892 C C . MET B 1 2 ? -11.312 -6.793 -19.406 1 28.08 2 MET B C 1
ATOM 894 O O . MET B 1 2 ? -10.719 -6.078 -18.609 1 28.08 2 MET B O 1
ATOM 898 N N . PRO B 1 3 ? -12.312 -7.5 -18.891 1 33.59 3 PRO B N 1
ATOM 899 C CA . PRO B 1 3 ? -12.352 -7.906 -17.484 1 33.59 3 PRO B CA 1
ATOM 900 C C . PRO B 1 3 ? -11.102 -8.672 -17.047 1 33.59 3 PRO B C 1
ATOM 902 O O . PRO B 1 3 ? -10.422 -9.266 -17.891 1 33.59 3 PRO B O 1
ATOM 905 N N . PHE B 1 4 ? -10.469 -8.117 -16 1 35.88 4 PHE B N 1
ATOM 906 C CA . PHE B 1 4 ? -9.383 -8.891 -15.398 1 35.88 4 PHE B CA 1
ATOM 907 C C . PHE B 1 4 ? -9.773 -10.359 -15.266 1 35.88 4 PHE B C 1
ATOM 909 O O . PHE B 1 4 ? -10.781 -10.68 -14.633 1 35.88 4 PHE B O 1
ATOM 916 N N . GLN B 1 5 ? -9.789 -11.102 -16.344 1 29.33 5 GLN B N 1
ATOM 917 C CA . GLN B 1 5 ? -10.016 -12.539 -16.281 1 29.33 5 GLN B CA 1
ATOM 918 C C . GLN B 1 5 ? -9.086 -13.195 -15.266 1 29.33 5 GLN B C 1
ATOM 920 O O . GLN B 1 5 ? -7.871 -13.227 -15.461 1 29.33 5 GLN B O 1
ATOM 925 N N . CYS B 1 6 ? -9.43 -13.016 -14.062 1 35.75 6 CYS B N 1
ATOM 926 C CA . CYS B 1 6 ? -8.68 -13.711 -13.023 1 35.75 6 CYS B CA 1
ATOM 927 C C . CYS B 1 6 ? -8.625 -15.211 -13.305 1 35.75 6 CYS B C 1
ATOM 929 O O . CYS B 1 6 ? -9.656 -15.875 -13.367 1 35.75 6 CYS B O 1
ATOM 931 N N . LYS B 1 7 ? -7.648 -15.695 -14.164 1 36.69 7 LYS B N 1
ATOM 932 C CA . LYS B 1 7 ? -7.438 -17.141 -14.289 1 36.69 7 LYS B CA 1
ATOM 933 C C . LYS B 1 7 ? -7.148 -17.766 -12.938 1 36.69 7 LYS B C 1
ATOM 935 O O . LYS B 1 7 ? -6.277 -17.312 -12.195 1 36.69 7 LYS B O 1
ATOM 940 N N . LYS B 1 8 ? -8.07 -18.391 -12.359 1 32.94 8 LYS B N 1
ATOM 941 C CA . LYS B 1 8 ? -8.055 -19.141 -11.094 1 32.94 8 LYS B CA 1
ATOM 942 C C . LYS B 1 8 ? -7.023 -20.266 -11.141 1 32.94 8 LYS B C 1
ATOM 944 O O . LYS B 1 8 ? -7.352 -21.422 -10.859 1 32.94 8 LYS B O 1
ATOM 949 N N . SER B 1 9 ? -5.809 -20.25 -11.68 1 33.31 9 SER B N 1
ATOM 950 C CA . SER B 1 9 ? -5.113 -21.516 -11.57 1 33.31 9 SER B CA 1
ATOM 951 C C . SER B 1 9 ? -4.703 -21.797 -10.125 1 33.31 9 SER B C 1
ATOM 953 O O . SER B 1 9 ? -4.086 -20.953 -9.477 1 33.31 9 SER B O 1
ATOM 955 N N . THR B 1 10 ? -5.461 -22.609 -9.312 1 35.34 10 THR B N 1
ATOM 956 C CA . THR B 1 10 ? -5.348 -23.031 -7.918 1 35.34 10 THR B CA 1
ATOM 957 C C . THR B 1 10 ? -4.039 -23.781 -7.684 1 35.34 10 THR B C 1
ATOM 959 O O . THR B 1 10 ? -3.809 -24.312 -6.594 1 35.34 10 THR B O 1
ATOM 962 N N . MET B 1 11 ? -3.172 -24.266 -8.602 1 33.44 11 MET B N 1
ATOM 963 C CA . MET B 1 11 ? -2.24 -25.266 -8.086 1 33.44 11 MET B CA 1
ATOM 964 C C . MET B 1 11 ? -1.175 -24.609 -7.211 1 33.44 11 MET B C 1
ATOM 966 O O . MET B 1 11 ? -0.334 -23.859 -7.707 1 33.44 11 MET B O 1
ATOM 970 N N . ASN B 1 12 ? -1.461 -24.234 -5.98 1 40.06 12 ASN B N 1
ATOM 971 C CA . ASN B 1 12 ? -0.479 -23.672 -5.051 1 40.06 12 ASN B CA 1
ATOM 972 C C . ASN B 1 12 ? 0.645 -24.672 -4.77 1 40.06 12 ASN B C 1
ATOM 974 O O . ASN B 1 12 ? 0.506 -25.547 -3.916 1 40.06 12 ASN B O 1
ATOM 978 N N . CYS B 1 13 ? 1.179 -25.469 -5.703 1 40.22 13 CYS B N 1
ATOM 979 C CA . CYS B 1 13 ? 2.275 -26.344 -5.305 1 40.22 13 CYS B CA 1
ATOM 980 C C . CYS B 1 13 ? 3.393 -25.547 -4.641 1 40.22 13 CYS B C 1
ATOM 982 O O . CYS B 1 13 ? 3.998 -24.688 -5.266 1 40.22 13 CYS B O 1
ATOM 984 N N . PHE B 1 14 ? 3.203 -25.172 -3.318 1 39.84 14 PHE B N 1
ATOM 985 C CA . PHE B 1 14 ? 4.215 -24.594 -2.443 1 39.84 14 PHE B CA 1
ATOM 986 C C . PHE B 1 14 ? 5.488 -25.422 -2.461 1 39.84 14 PHE B C 1
ATOM 988 O O . PHE B 1 14 ? 5.551 -26.484 -1.821 1 39.84 14 PHE B O 1
ATOM 995 N N . SER B 1 15 ? 6.059 -25.891 -3.404 1 36.34 15 SER B N 1
ATOM 996 C CA . SER B 1 15 ? 7.352 -26.531 -3.176 1 36.34 15 SER B CA 1
ATOM 997 C C . SER B 1 15 ? 8.25 -25.656 -2.301 1 36.34 15 SER B C 1
ATOM 999 O O . SER B 1 15 ? 8.305 -24.438 -2.477 1 36.34 15 SER B O 1
ATOM 1001 N N . ASN B 1 16 ? 8.391 -25.891 -0.952 1 38.66 16 ASN B N 1
ATOM 1002 C CA . ASN B 1 16 ? 9.219 -25.391 0.143 1 38.66 16 ASN B CA 1
ATOM 1003 C C . ASN B 1 16 ?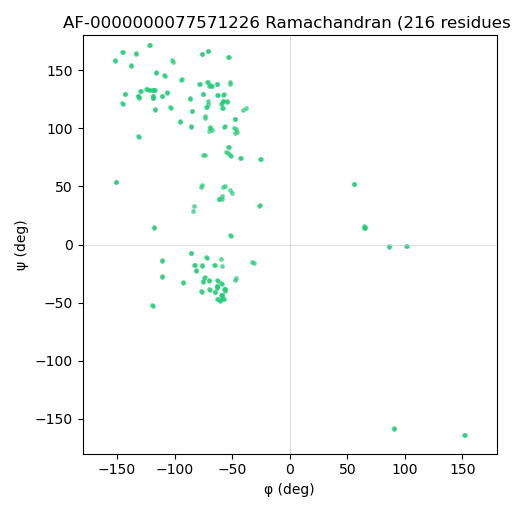 10.602 -24.969 -0.346 1 38.66 16 ASN B C 1
ATOM 1005 O O . ASN B 1 16 ? 11.57 -25.031 0.406 1 38.66 16 ASN B O 1
ATOM 1009 N N . THR B 1 17 ? 11.047 -25.312 -1.453 1 43.84 17 THR B N 1
ATOM 1010 C CA . THR B 1 17 ? 12.398 -24.781 -1.653 1 43.84 17 THR B CA 1
ATOM 1011 C C . THR B 1 17 ? 12.438 -23.281 -1.4 1 43.84 17 THR B C 1
ATOM 1013 O O . THR B 1 17 ? 11.414 -22.594 -1.512 1 43.84 17 THR B O 1
ATOM 1016 N N . GLN B 1 18 ? 13.516 -22.656 -0.685 1 52.97 18 GLN B N 1
ATOM 1017 C CA . GLN B 1 18 ? 13.883 -21.266 -0.415 1 52.97 18 GLN B CA 1
ATOM 1018 C C . GLN B 1 18 ? 13.344 -20.328 -1.497 1 52.97 18 GLN B C 1
ATOM 1020 O O . GLN B 1 18 ? 14.086 -19.922 -2.395 1 52.97 18 GLN B O 1
ATOM 1025 N N . THR B 1 19 ? 12.133 -20.578 -2.133 1 68.75 19 THR B N 1
ATOM 1026 C CA . THR B 1 19 ? 11.766 -19.875 -3.359 1 68.75 19 THR B CA 1
ATOM 1027 C C . THR B 1 19 ? 11.445 -18.406 -3.072 1 68.75 19 THR B C 1
ATOM 1029 O O . THR B 1 19 ? 11.031 -18.062 -1.963 1 68.75 19 THR B O 1
ATOM 1032 N N . SER B 1 20 ? 12.102 -17.547 -3.707 1 88.06 20 SER B N 1
ATOM 1033 C CA . SER B 1 20 ? 11.898 -16.109 -3.744 1 88.06 20 SER B CA 1
ATOM 1034 C C . SER B 1 20 ? 10.453 -15.766 -4.086 1 88.06 20 SER B C 1
ATOM 1036 O O . SER B 1 20 ? 10.055 -14.602 -4.02 1 88.06 20 SER B O 1
ATOM 1038 N N . VAL B 1 21 ? 9.578 -16.875 -4.121 1 93.19 21 VAL B N 1
ATOM 1039 C CA . VAL B 1 21 ? 8.203 -16.672 -4.574 1 93.19 21 VAL B CA 1
ATOM 1040 C C . VAL B 1 21 ? 7.297 -16.438 -3.373 1 93.19 21 VAL B C 1
ATOM 1042 O O . VAL B 1 21 ? 7.41 -17.109 -2.352 1 93.19 21 VAL B O 1
ATOM 1045 N N . PRO B 1 22 ? 6.309 -15.523 -3.518 1 94.94 22 PRO B N 1
ATOM 1046 C CA . PRO B 1 22 ? 5.367 -15.32 -2.414 1 94.94 22 PRO B CA 1
ATOM 1047 C C . PRO B 1 22 ? 4.332 -16.438 -2.303 1 94.94 22 PRO B C 1
ATOM 1049 O O . PRO B 1 22 ? 4.203 -17.25 -3.215 1 94.94 22 PRO B O 1
ATOM 1052 N N . THR B 1 23 ? 3.725 -16.406 -1.1 1 94.62 23 THR B N 1
ATOM 1053 C CA . THR B 1 23 ? 2.695 -17.422 -0.893 1 94.62 23 THR B CA 1
ATOM 1054 C C . THR B 1 23 ? 1.326 -16.766 -0.713 1 94.62 23 THR B C 1
ATOM 1056 O O . THR B 1 23 ? 1.229 -15.633 -0.25 1 94.62 23 THR B O 1
ATOM 1059 N N . LEU B 1 24 ? 0.32 -17.438 -1.138 1 96.31 24 LEU B N 1
ATOM 1060 C CA . LEU B 1 24 ? -1.086 -17.078 -0.982 1 96.31 24 LEU B CA 1
ATOM 1061 C C . LEU B 1 24 ? -1.949 -18.328 -0.799 1 96.31 24 LEU B C 1
ATOM 1063 O O . LEU B 1 24 ? -2.039 -19.156 -1.7 1 96.31 24 LEU B O 1
ATOM 1067 N N . PHE B 1 25 ? -2.658 -18.375 0.329 1 95.31 25 PHE B N 1
ATOM 1068 C CA . PHE B 1 25 ? -3.389 -19.594 0.644 1 95.31 25 PHE B CA 1
ATOM 1069 C C . PHE B 1 25 ? -4.895 -19.359 0.538 1 95.31 25 PHE B C 1
ATOM 1071 O O . PHE B 1 25 ? -5.648 -20.297 0.289 1 95.31 25 PHE B O 1
ATOM 1078 N N . SER B 1 26 ? -5.254 -18.203 0.745 1 96.31 26 SER B N 1
ATOM 1079 C CA . SER B 1 26 ? -6.688 -17.922 0.741 1 96.31 26 SER B CA 1
ATOM 1080 C C . SER B 1 26 ? -7.297 -18.188 -0.63 1 96.31 26 SER B C 1
ATOM 1082 O O . SER B 1 26 ? -6.734 -17.781 -1.653 1 96.31 26 SER B O 1
ATOM 1084 N N . SER B 1 27 ? -8.422 -18.766 -0.68 1 97.06 27 SER B N 1
ATOM 1085 C CA . SER B 1 27 ? -9.141 -18.984 -1.929 1 97.06 27 SER B CA 1
ATOM 1086 C C . SER B 1 27 ? -9.93 -17.75 -2.348 1 97.06 27 SER B C 1
ATOM 1088 O O . SER B 1 27 ? -10.383 -17.656 -3.486 1 97.06 27 SER B O 1
ATOM 1090 N N . GLU B 1 28 ? -10.148 -16.844 -1.41 1 97.56 28 GLU B N 1
ATOM 1091 C CA . GLU B 1 28 ? -10.922 -15.633 -1.71 1 97.56 28 GLU B CA 1
ATOM 1092 C C . GLU B 1 28 ? -10.047 -14.578 -2.383 1 97.56 28 GLU B C 1
ATOM 1094 O O . GLU B 1 28 ? -10.562 -13.672 -3.045 1 97.56 28 GLU B O 1
ATOM 1099 N N . TYR B 1 29 ? -8.742 -14.766 -2.137 1 98.06 29 TYR B N 1
ATOM 1100 C CA . TYR B 1 29 ? -7.82 -13.773 -2.682 1 98.06 29 TYR B CA 1
ATOM 1101 C C . TYR B 1 29 ? -7.137 -14.305 -3.936 1 98.06 29 TYR B C 1
ATOM 1103 O O . TYR B 1 29 ? -7.066 -15.516 -4.152 1 98.06 29 TYR B O 1
ATOM 1111 N N . TYR B 1 30 ? -6.645 -13.359 -4.746 1 98.06 30 TYR B N 1
ATOM 1112 C CA . TYR B 1 30 ? -5.867 -13.672 -5.938 1 98.06 30 TYR B CA 1
ATOM 1113 C C . TYR B 1 30 ? -4.797 -12.617 -6.184 1 98.06 30 TYR B C 1
ATOM 1115 O O . TYR B 1 30 ? -4.82 -11.547 -5.566 1 98.06 30 TYR B O 1
ATOM 1123 N N . VAL B 1 31 ? -3.84 -12.945 -7.055 1 98.44 31 VAL B N 1
ATOM 1124 C CA . VAL B 1 31 ? -2.803 -11.977 -7.387 1 98.44 31 VAL B CA 1
ATOM 1125 C C . VAL B 1 31 ? -2.531 -12.008 -8.891 1 98.44 31 VAL B C 1
ATOM 1127 O O . VAL B 1 31 ? -2.807 -13 -9.555 1 98.44 31 VAL B O 1
ATOM 1130 N N . GLU B 1 32 ? -2.057 -10.867 -9.359 1 98.38 32 GLU B N 1
ATOM 1131 C CA . GLU B 1 32 ? -1.566 -10.695 -10.727 1 98.38 32 GLU B CA 1
ATOM 1132 C C . GLU B 1 32 ? -0.202 -10.008 -10.742 1 98.38 32 GLU B C 1
ATOM 1134 O O . GLU B 1 32 ? -0.053 -8.898 -10.227 1 98.38 32 GLU B O 1
ATOM 1139 N N . PRO B 1 33 ? 0.727 -10.758 -11.469 1 98.31 33 PRO B N 1
ATOM 1140 C CA . PRO B 1 33 ? 0.694 -12.125 -12.008 1 98.31 33 PRO B CA 1
ATOM 1141 C C . PRO B 1 33 ? 0.353 -13.164 -10.945 1 98.31 33 PRO B C 1
ATOM 1143 O O . PRO B 1 33 ? 0.537 -12.922 -9.75 1 98.31 33 PRO B O 1
ATOM 1146 N N . THR B 1 34 ? -0.078 -14.352 -11.43 1 98 34 THR B N 1
ATOM 1147 C CA . THR B 1 34 ? -0.435 -15.414 -10.492 1 98 34 THR B CA 1
ATOM 1148 C C . THR B 1 34 ? 0.811 -15.984 -9.82 1 98 34 THR B C 1
ATOM 1150 O O . THR B 1 34 ? 1.932 -15.742 -10.273 1 98 34 THR B O 1
ATOM 1153 N N . ILE B 1 35 ? 0.585 -16.75 -8.75 1 96.81 35 ILE B N 1
ATOM 1154 C CA . ILE B 1 35 ? 1.692 -17.391 -8.047 1 96.81 35 ILE B CA 1
ATOM 1155 C C . ILE B 1 35 ? 2.484 -18.266 -9.016 1 96.81 35 ILE B C 1
ATOM 1157 O O . ILE B 1 35 ? 3.717 -18.25 -9.023 1 96.81 35 ILE B O 1
ATOM 1161 N N . ALA B 1 36 ? 1.78 -19.062 -9.789 1 96.81 36 ALA B N 1
ATOM 1162 C CA . ALA B 1 36 ? 2.422 -19.938 -10.773 1 96.81 36 ALA B CA 1
ATOM 1163 C C . ALA B 1 36 ? 3.236 -19.125 -11.773 1 96.81 36 ALA B C 1
ATOM 1165 O O . ALA B 1 36 ? 4.355 -19.5 -12.125 1 96.81 36 ALA B O 1
ATOM 1166 N N . GLU B 1 37 ? 2.643 -18.031 -12.227 1 97.69 37 GLU B N 1
ATOM 1167 C CA . GLU B 1 37 ? 3.355 -17.172 -13.156 1 97.69 37 GLU B CA 1
ATOM 1168 C C . GLU B 1 37 ? 4.59 -16.547 -12.508 1 97.69 37 GLU B C 1
ATOM 1170 O O . GLU B 1 37 ? 5.641 -16.438 -13.148 1 97.69 37 GLU B O 1
ATOM 1175 N N . LEU B 1 38 ? 4.449 -16.141 -11.297 1 97.31 38 LEU B N 1
ATOM 1176 C CA . LEU B 1 38 ? 5.586 -15.586 -10.555 1 97.31 38 LEU B CA 1
ATOM 1177 C C . LEU B 1 38 ? 6.711 -16.609 -10.461 1 97.31 38 LEU B C 1
ATOM 1179 O O . LEU B 1 38 ? 7.879 -16.281 -10.664 1 97.31 38 LEU B O 1
ATOM 1183 N N . ALA B 1 39 ? 6.348 -17.797 -10.156 1 95.69 39 ALA B N 1
ATOM 1184 C CA . ALA B 1 39 ? 7.324 -18.875 -10.062 1 95.69 39 ALA B CA 1
ATOM 1185 C C . ALA B 1 39 ? 8 -19.125 -11.406 1 95.69 39 ALA B C 1
ATOM 1187 O O . ALA B 1 39 ? 9.227 -19.281 -11.469 1 95.69 39 ALA B O 1
ATOM 1188 N N . ALA B 1 40 ? 7.207 -19.188 -12.391 1 96.94 40 ALA B N 1
ATOM 1189 C CA . ALA B 1 40 ? 7.73 -19.422 -13.734 1 96.94 40 ALA B CA 1
ATOM 1190 C C . ALA B 1 40 ? 8.688 -18.297 -14.148 1 96.94 40 ALA B C 1
ATOM 1192 O O . ALA B 1 40 ? 9.789 -18.578 -14.641 1 96.94 40 ALA B O 1
ATOM 1193 N N . ASN B 1 41 ? 8.281 -17.062 -13.953 1 97.12 41 ASN B N 1
ATOM 1194 C CA . ASN B 1 41 ? 9.109 -15.906 -14.312 1 97.12 41 ASN B CA 1
ATOM 1195 C C . ASN B 1 41 ? 10.398 -15.875 -13.492 1 97.12 41 ASN B C 1
ATOM 1197 O O . ASN B 1 41 ? 11.453 -15.477 -14 1 97.12 41 ASN B O 1
ATOM 1201 N N . GLU B 1 42 ? 10.273 -16.266 -12.219 1 95.38 42 GLU B N 1
ATOM 1202 C CA . GLU B 1 42 ? 11.461 -16.328 -11.375 1 95.38 42 GLU B CA 1
ATOM 1203 C C . GLU B 1 42 ? 12.453 -17.359 -11.898 1 95.38 42 GLU B C 1
ATOM 1205 O O . GLU B 1 42 ? 13.672 -17.156 -11.82 1 95.38 42 GLU B O 1
ATOM 1210 N N . SER B 1 43 ? 11.938 -18.438 -12.43 1 95.38 43 SER B N 1
ATOM 1211 C CA . SER B 1 43 ? 12.781 -19.484 -12.984 1 95.38 43 SER B CA 1
ATOM 1212 C C . SER B 1 43 ? 13.484 -19.016 -14.258 1 95.38 43 SER B C 1
ATOM 1214 O O . SER B 1 43 ? 14.648 -19.344 -14.492 1 95.38 43 SER B O 1
ATOM 1216 N N . ILE B 1 44 ? 12.812 -18.297 -15.047 1 96.44 44 ILE B N 1
ATOM 1217 C CA . ILE B 1 44 ? 13.328 -17.812 -16.312 1 96.44 44 ILE B CA 1
ATOM 1218 C C . ILE B 1 44 ? 14.289 -16.656 -16.078 1 96.44 44 ILE B C 1
ATOM 1220 O O . ILE B 1 44 ? 15.336 -16.562 -16.719 1 96.44 44 ILE B O 1
ATOM 1224 N N . ASP B 1 45 ? 13.922 -15.773 -15.141 1 96.44 45 ASP B N 1
ATOM 1225 C CA . ASP B 1 45 ? 14.672 -14.57 -14.797 1 96.44 45 ASP B CA 1
ATOM 1226 C C . ASP B 1 45 ? 14.859 -14.453 -13.289 1 96.44 45 ASP B C 1
ATOM 1228 O O . ASP B 1 45 ? 14.039 -13.836 -12.602 1 96.44 45 ASP B O 1
ATOM 1232 N N . PRO B 1 46 ? 16.016 -15 -12.828 1 93.75 46 PRO B N 1
ATOM 1233 C CA . PRO B 1 46 ? 16.234 -14.922 -11.383 1 93.75 46 PRO B CA 1
ATOM 1234 C C . PRO B 1 46 ? 16.203 -13.492 -10.852 1 93.75 46 PRO B C 1
ATOM 1236 O O . PRO B 1 46 ? 16.844 -12.602 -11.414 1 93.75 46 PRO B O 1
ATOM 1239 N N . GLY B 1 47 ? 15.461 -13.25 -9.852 1 94.44 47 GLY B N 1
ATOM 1240 C CA . GLY B 1 47 ? 15.281 -11.922 -9.289 1 94.44 47 GLY B CA 1
ATOM 1241 C C . GLY B 1 47 ? 13.977 -11.266 -9.711 1 94.44 47 GLY B C 1
ATOM 1242 O O . GLY B 1 47 ? 13.648 -10.172 -9.25 1 94.44 47 GLY B O 1
ATOM 1243 N N . TYR B 1 48 ? 13.312 -11.938 -10.469 1 97 48 TYR B N 1
ATOM 1244 C CA . TYR B 1 48 ? 12.055 -11.383 -10.969 1 97 48 TYR B CA 1
ATOM 1245 C C . TYR B 1 48 ? 11.141 -10.992 -9.812 1 97 48 TYR B C 1
ATOM 1247 O O . TYR B 1 48 ? 10.531 -9.914 -9.836 1 97 48 TYR B O 1
ATOM 1255 N N . CYS B 1 49 ? 11.094 -11.742 -8.773 1 96.5 49 CYS B N 1
ATOM 1256 C CA . CYS B 1 49 ? 10.18 -11.516 -7.656 1 96.5 49 CYS B CA 1
ATOM 1257 C C . CYS B 1 49 ? 10.617 -10.305 -6.836 1 96.5 49 CYS B C 1
ATOM 1259 O O . CYS B 1 49 ? 9.852 -9.812 -6.004 1 96.5 49 CYS B O 1
ATOM 1261 N N . SER B 1 50 ? 11.773 -9.828 -7.094 1 95.88 50 SER B N 1
ATOM 1262 C CA . SER B 1 50 ? 12.211 -8.625 -6.395 1 95.88 50 SER B CA 1
ATOM 1263 C C . SER B 1 50 ? 11.734 -7.367 -7.113 1 95.88 50 SER B C 1
ATOM 1265 O O . SER B 1 50 ? 11.867 -6.258 -6.59 1 95.88 50 SER B O 1
ATOM 1267 N N . ARG B 1 51 ? 11.188 -7.504 -8.234 1 97.62 51 ARG B N 1
ATOM 1268 C CA . ARG B 1 51 ? 10.797 -6.359 -9.055 1 97.62 51 ARG B CA 1
ATOM 1269 C C . ARG B 1 51 ? 9.594 -6.699 -9.93 1 97.62 51 ARG B C 1
ATOM 1271 O O . ARG B 1 51 ? 9.625 -6.484 -11.141 1 97.62 51 ARG B O 1
ATOM 1278 N N . VAL B 1 52 ? 8.539 -7.16 -9.383 1 97.69 52 VAL B N 1
ATOM 1279 C CA . VAL B 1 52 ? 7.328 -7.516 -10.109 1 97.69 52 VAL B CA 1
ATOM 1280 C C . VAL B 1 52 ? 6.609 -6.246 -10.57 1 97.69 52 VAL B C 1
ATOM 1282 O O . VAL B 1 52 ? 6.215 -5.418 -9.75 1 97.69 52 VAL B O 1
ATOM 1285 N N . PRO B 1 53 ? 6.457 -6.059 -11.797 1 97.5 53 PRO B N 1
ATOM 1286 C CA . PRO B 1 53 ? 5.801 -4.84 -12.273 1 97.5 53 PRO B CA 1
ATOM 1287 C C . PRO B 1 53 ? 4.285 -4.871 -12.07 1 97.5 53 PRO B C 1
ATOM 1289 O O . PRO B 1 53 ? 3.625 -5.836 -12.461 1 97.5 53 PRO B O 1
ATOM 1292 N N . ASN B 1 54 ? 3.818 -3.795 -11.477 1 97.81 54 ASN B N 1
ATOM 1293 C CA . ASN B 1 54 ? 2.381 -3.559 -11.414 1 97.81 54 ASN B CA 1
ATOM 1294 C C . ASN B 1 54 ? 1.647 -4.73 -10.766 1 97.81 54 ASN B C 1
ATOM 1296 O O . ASN B 1 54 ? 0.671 -5.238 -11.32 1 97.81 54 ASN B O 1
ATOM 1300 N N . PHE B 1 55 ? 2.07 -5.082 -9.68 1 98.25 55 PHE B N 1
ATOM 1301 C CA . PHE B 1 55 ? 1.561 -6.215 -8.914 1 98.25 55 PHE B CA 1
ATOM 1302 C C . PHE B 1 55 ? 0.165 -5.922 -8.375 1 98.25 55 PHE B C 1
ATOM 1304 O O . PHE B 1 55 ? -0.098 -4.82 -7.883 1 98.25 55 PHE B O 1
ATOM 1311 N N . VAL B 1 56 ? -0.733 -6.941 -8.492 1 98.69 56 VAL B N 1
ATOM 1312 C CA . VAL B 1 56 ? -2.119 -6.758 -8.07 1 98.69 56 VAL B CA 1
ATOM 1313 C C . VAL B 1 56 ? -2.496 -7.828 -7.051 1 98.69 56 VAL B C 1
ATOM 1315 O O . VAL B 1 56 ? -2.154 -9 -7.219 1 98.69 56 VAL B O 1
ATOM 1318 N N . ILE B 1 57 ? -3.125 -7.418 -5.996 1 98.5 57 ILE B N 1
ATOM 1319 C CA . ILE B 1 57 ? -3.785 -8.305 -5.043 1 98.5 57 ILE B CA 1
ATOM 1320 C C . ILE B 1 57 ? -5.281 -7.992 -4.996 1 98.5 57 ILE B C 1
ATOM 1322 O O . ILE B 1 57 ? -5.676 -6.832 -4.852 1 98.5 57 ILE B O 1
ATOM 1326 N N . GLY B 1 58 ? -6.105 -8.992 -5.16 1 98.31 58 GLY B N 1
ATOM 1327 C CA . GLY B 1 58 ? -7.543 -8.797 -5.137 1 98.31 58 GLY B CA 1
ATOM 1328 C C . GLY B 1 58 ? -8.273 -9.812 -4.277 1 98.31 58 GLY B C 1
ATOM 1329 O O . GLY B 1 58 ? -7.707 -10.852 -3.916 1 98.31 58 GLY B O 1
ATOM 1330 N N . ARG B 1 59 ? -9.461 -9.484 -3.982 1 97.88 59 ARG B N 1
ATOM 1331 C CA . ARG B 1 59 ? -10.391 -10.391 -3.314 1 97.88 59 ARG B CA 1
ATOM 1332 C C . ARG B 1 59 ? -11.719 -10.461 -4.062 1 97.88 59 ARG B C 1
ATOM 1334 O O . ARG B 1 59 ? -12.305 -9.43 -4.383 1 97.88 59 ARG B O 1
ATOM 1341 N N . SER B 1 60 ? -12.109 -11.68 -4.242 1 96.69 60 SER B N 1
ATOM 1342 C CA . SER B 1 60 ? -13.336 -11.875 -5.004 1 96.69 60 SER B CA 1
ATOM 1343 C C . SER B 1 60 ? -14.508 -11.156 -4.355 1 96.69 60 SER B C 1
ATOM 1345 O O . SER B 1 60 ? -14.766 -11.32 -3.158 1 96.69 60 SER B O 1
ATOM 1347 N N . GLY B 1 61 ? -15.148 -10.273 -5.16 1 95.19 61 GLY B N 1
ATOM 1348 C CA . GLY B 1 61 ? -16.344 -9.602 -4.695 1 95.19 61 GLY B CA 1
ATOM 1349 C C . GLY B 1 61 ? -16.062 -8.344 -3.902 1 95.19 61 GLY B C 1
ATOM 1350 O O . GLY B 1 61 ? -16.984 -7.648 -3.48 1 95.19 61 GLY B O 1
ATOM 1351 N N . TYR B 1 62 ? -14.93 -8.008 -3.684 1 95.5 62 TYR B N 1
ATOM 1352 C CA . TYR B 1 62 ? -14.578 -6.855 -2.861 1 95.5 62 TYR B CA 1
ATOM 1353 C C . TYR B 1 62 ? -13.805 -5.82 -3.674 1 95.5 62 TYR B C 1
ATOM 1355 O O . TYR B 1 62 ? -14.148 -4.641 -3.676 1 95.5 62 TYR B O 1
ATOM 1363 N N . GLY B 1 63 ? -12.711 -6.176 -4.367 1 96.81 63 GLY B N 1
ATOM 1364 C CA . GLY B 1 63 ? -11.875 -5.281 -5.152 1 96.81 63 GLY B CA 1
ATOM 1365 C C . GLY B 1 63 ? -10.438 -5.742 -5.258 1 96.81 63 GLY B C 1
ATOM 1366 O O . GLY B 1 63 ? -10.148 -6.93 -5.098 1 96.81 63 GLY B O 1
ATOM 1367 N N . CYS B 1 64 ? -9.648 -4.801 -5.66 1 97.69 64 CYS B N 1
ATOM 1368 C CA . CYS B 1 64 ? -8.234 -5.125 -5.777 1 97.69 64 CYS B CA 1
ATOM 1369 C C . CYS B 1 64 ? -7.371 -3.885 -5.574 1 97.69 64 CYS B C 1
ATOM 1371 O O . CYS B 1 64 ? -7.855 -2.758 -5.691 1 97.69 64 CYS B O 1
ATOM 1373 N N . ILE B 1 65 ? -6.133 -4.113 -5.227 1 98.31 65 ILE B N 1
ATOM 1374 C CA . ILE B 1 65 ? -5.113 -3.078 -5.098 1 98.31 65 ILE B CA 1
ATOM 1375 C C . ILE B 1 65 ? -3.975 -3.352 -6.074 1 98.31 65 ILE B C 1
ATOM 1377 O O . ILE B 1 65 ? -3.539 -4.496 -6.227 1 98.31 65 ILE B O 1
ATOM 1381 N N . LYS B 1 66 ? -3.584 -2.332 -6.77 1 98.38 66 LYS B N 1
ATOM 1382 C CA . LYS B 1 66 ? -2.449 -2.395 -7.688 1 98.38 66 LYS B CA 1
ATOM 1383 C C . LYS B 1 66 ? -1.271 -1.578 -7.164 1 98.38 66 LYS B C 1
ATOM 1385 O O . LYS B 1 66 ? -1.438 -0.42 -6.773 1 98.38 66 LYS B O 1
ATOM 1390 N N . PHE B 1 67 ? -0.179 -2.201 -7.109 1 96.69 67 PHE B N 1
ATOM 1391 C CA . PHE B 1 67 ? 1.076 -1.519 -6.816 1 96.69 67 PHE B CA 1
ATOM 1392 C C . PHE B 1 67 ? 1.807 -1.155 -8.102 1 96.69 67 PHE B C 1
ATOM 1394 O O . PHE B 1 67 ? 2.424 -2.014 -8.734 1 96.69 67 PHE B O 1
ATOM 1401 N N . HIS B 1 68 ? 1.716 0.14 -8.352 1 96.31 68 HIS B N 1
ATOM 1402 C CA . HIS B 1 68 ? 2.311 0.6 -9.602 1 96.31 68 HIS B CA 1
ATOM 1403 C C . HIS B 1 68 ? 3.834 0.545 -9.539 1 96.31 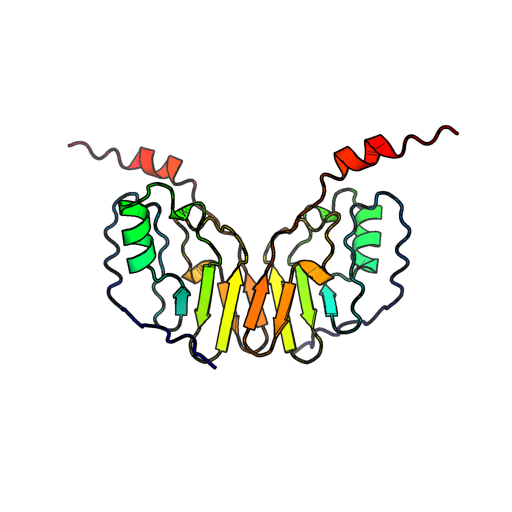68 HIS B C 1
ATOM 1405 O O . HIS B 1 68 ? 4.43 0.909 -8.523 1 96.31 68 HIS B O 1
ATOM 1411 N N . GLY B 1 69 ? 4.414 0.133 -10.617 1 95.25 69 GLY B N 1
ATOM 1412 C CA . GLY B 1 69 ? 5.867 0.037 -10.672 1 95.25 69 GLY B CA 1
ATOM 1413 C C . GLY B 1 69 ? 6.395 -1.318 -10.242 1 95.25 69 GLY B C 1
ATOM 1414 O O . GLY B 1 69 ? 5.695 -2.328 -10.367 1 95.25 69 GLY B O 1
ATOM 1415 N N . ASP B 1 70 ? 7.676 -1.369 -9.844 1 96.19 70 ASP B N 1
ATOM 1416 C CA . ASP B 1 70 ? 8.312 -2.615 -9.438 1 96.19 70 ASP B CA 1
ATOM 1417 C C . ASP B 1 70 ? 8.07 -2.9 -7.953 1 96.19 70 ASP B C 1
ATOM 1419 O O . ASP B 1 70 ? 8.328 -2.051 -7.102 1 96.19 70 ASP B O 1
ATOM 1423 N N . THR B 1 71 ? 7.551 -4.059 -7.723 1 96 71 THR B N 1
ATOM 1424 C CA . THR B 1 71 ? 7.258 -4.445 -6.348 1 96 71 THR B CA 1
ATOM 1425 C C . THR B 1 71 ? 8.078 -5.664 -5.941 1 96 71 THR B C 1
ATOM 1427 O O . THR B 1 71 ? 8.172 -6.637 -6.695 1 96 71 THR B O 1
ATOM 1430 N N . ASP B 1 72 ? 8.688 -5.602 -4.777 1 94.5 72 ASP B N 1
ATOM 1431 C CA . ASP B 1 72 ? 9.383 -6.75 -4.203 1 94.5 72 ASP B CA 1
ATOM 1432 C C . ASP B 1 72 ? 8.414 -7.645 -3.434 1 94.5 72 ASP B C 1
ATOM 1434 O O . ASP B 1 72 ? 7.883 -7.242 -2.396 1 94.5 72 ASP B O 1
ATOM 1438 N N . VAL B 1 73 ? 8.25 -8.828 -3.932 1 95.44 73 VAL B N 1
ATOM 1439 C CA . VAL B 1 73 ? 7.27 -9.711 -3.301 1 95.44 73 VAL B CA 1
ATOM 1440 C C . VAL B 1 73 ? 7.965 -10.953 -2.756 1 95.44 73 VAL B C 1
ATOM 1442 O O . VAL B 1 73 ? 7.305 -11.93 -2.385 1 95.44 73 VAL B O 1
ATOM 1445 N N . ARG B 1 74 ? 9.188 -10.977 -2.641 1 92.12 74 ARG B N 1
ATOM 1446 C CA . ARG B 1 74 ? 9.93 -12.164 -2.242 1 92.12 74 ARG B CA 1
ATOM 1447 C C . ARG B 1 74 ? 9.547 -12.602 -0.835 1 92.12 74 ARG B C 1
ATOM 1449 O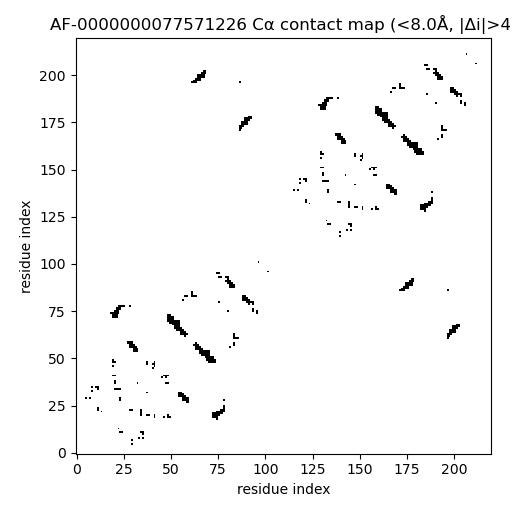 O . ARG B 1 74 ? 9.453 -11.781 0.077 1 92.12 74 ARG B O 1
ATOM 1456 N N . TRP B 1 75 ? 9.242 -13.766 -0.773 1 90.38 75 TRP B N 1
ATOM 1457 C CA . TRP B 1 75 ? 9.047 -14.5 0.469 1 90.38 75 TRP B CA 1
ATOM 1458 C C . TRP B 1 75 ? 7.852 -13.961 1.246 1 90.38 75 TRP B C 1
ATOM 1460 O O . TRP B 1 75 ? 7.688 -14.258 2.432 1 90.38 75 TRP B O 1
ATOM 1470 N N . MET B 1 76 ? 7.031 -13.188 0.584 1 92.81 76 MET B N 1
ATOM 1471 C CA . MET B 1 76 ? 5.914 -12.578 1.3 1 92.81 76 MET B CA 1
ATOM 1472 C C . MET B 1 76 ? 4.785 -13.586 1.508 1 92.81 76 MET B C 1
ATOM 1474 O O . MET B 1 76 ? 4.488 -14.383 0.62 1 92.81 76 MET B O 1
ATOM 1478 N N . ASP B 1 77 ? 4.234 -13.547 2.674 1 93.38 77 ASP B N 1
ATOM 1479 C CA . ASP B 1 77 ? 2.938 -14.164 2.922 1 93.38 77 ASP B CA 1
ATOM 1480 C C . ASP B 1 77 ? 1.799 -13.211 2.576 1 93.38 77 ASP B C 1
ATOM 1482 O O . ASP 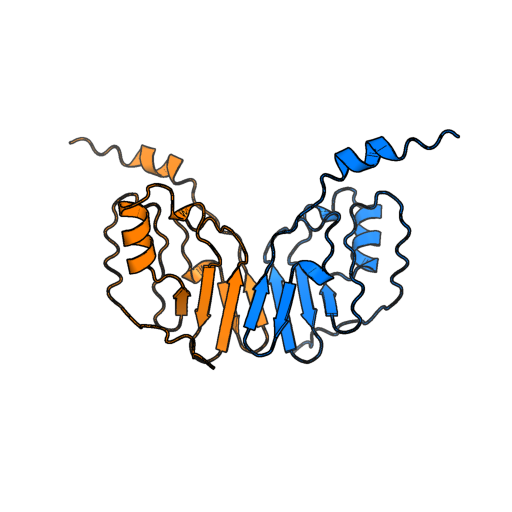B 1 77 ? 1.401 -12.383 3.4 1 93.38 77 ASP B O 1
ATOM 1486 N N . LEU B 1 78 ? 1.17 -13.336 1.494 1 95.44 78 LEU B N 1
ATOM 1487 C CA . LEU B 1 78 ? 0.236 -12.352 0.953 1 95.44 78 LEU B CA 1
ATOM 1488 C C . LEU B 1 78 ? -1.094 -12.398 1.698 1 95.44 78 LEU B C 1
ATOM 1490 O O . LEU B 1 78 ? -1.889 -11.461 1.619 1 95.44 78 LEU B O 1
ATOM 1494 N N . ASP B 1 79 ? -1.349 -13.484 2.402 1 95.94 79 ASP B N 1
ATOM 1495 C CA . ASP B 1 79 ? -2.543 -13.57 3.236 1 95.94 79 ASP B CA 1
ATOM 1496 C C . ASP B 1 79 ? -2.484 -12.555 4.379 1 95.94 79 ASP B C 1
ATOM 1498 O O . ASP B 1 79 ? -3.516 -12.195 4.949 1 95.94 79 ASP B O 1
ATOM 1502 N N . LYS B 1 80 ? -1.267 -12.047 4.648 1 94.69 80 LYS B N 1
ATOM 1503 C CA . LYS B 1 80 ? -1.072 -11.219 5.832 1 94.69 80 LYS B CA 1
ATOM 1504 C C . LYS B 1 80 ? -0.803 -9.766 5.449 1 94.69 80 LYS B C 1
ATOM 1506 O O . LYS B 1 80 ? -0.912 -8.867 6.285 1 94.69 80 LYS B O 1
ATOM 1511 N N . ILE B 1 81 ? -0.514 -9.523 4.258 1 94.69 81 ILE B N 1
ATOM 1512 C CA . ILE B 1 81 ? 0.059 -8.227 3.914 1 94.69 81 ILE B CA 1
ATOM 1513 C C . ILE B 1 81 ? -1.053 -7.262 3.512 1 94.69 81 ILE B C 1
ATOM 1515 O O . ILE B 1 81 ? -0.937 -6.051 3.717 1 94.69 81 ILE B O 1
ATOM 1519 N N . VAL B 1 82 ? -2.164 -7.801 2.877 1 96.75 82 VAL B N 1
ATOM 1520 C CA . VAL B 1 82 ? -3.254 -6.953 2.406 1 96.75 82 VAL B CA 1
ATOM 1521 C C . VAL B 1 82 ? -4.594 -7.531 2.859 1 96.75 82 VAL B C 1
ATOM 1523 O O . VAL B 1 82 ? -4.852 -8.727 2.68 1 96.75 82 VAL B O 1
ATOM 1526 N N . LYS B 1 83 ? -5.367 -6.715 3.469 1 97.25 83 LYS B N 1
ATOM 1527 C CA . LYS B 1 83 ? -6.742 -7.066 3.818 1 97.25 83 LYS B CA 1
ATOM 1528 C C . LYS B 1 83 ? -7.738 -6.16 3.107 1 97.25 83 LYS B C 1
ATOM 1530 O O . LYS B 1 83 ? -7.762 -4.949 3.338 1 97.25 83 LYS B O 1
ATOM 1535 N N . LEU B 1 84 ? -8.578 -6.766 2.23 1 97.12 84 LEU B N 1
ATOM 1536 C CA . LEU B 1 84 ? -9.586 -6.027 1.479 1 97.12 84 LEU B CA 1
ATOM 1537 C C . LEU B 1 84 ? -10.969 -6.25 2.072 1 97.12 84 LEU B C 1
ATOM 1539 O O . LEU B 1 84 ? -11.461 -7.383 2.119 1 97.12 84 LEU B O 1
ATOM 1543 N N . GLU B 1 85 ? -11.5 -5.219 2.488 1 95.44 85 GLU B N 1
ATOM 1544 C CA . GLU B 1 85 ? -12.883 -5.172 2.955 1 95.44 85 GLU B CA 1
ATOM 1545 C C . GLU B 1 85 ? -13.703 -4.152 2.166 1 95.44 85 GLU B C 1
ATOM 1547 O O . GLU B 1 85 ? -13.172 -3.488 1.271 1 95.44 85 GLU B O 1
ATOM 1552 N N . ARG B 1 86 ? -14.984 -4.207 2.428 1 93 86 ARG B N 1
ATOM 1553 C CA . ARG B 1 86 ? -15.836 -3.258 1.709 1 93 86 ARG B CA 1
ATOM 1554 C C . ARG B 1 86 ? -15.406 -1.821 1.985 1 93 86 ARG B C 1
ATOM 1556 O O . ARG B 1 86 ? -15.492 -1.349 3.121 1 93 86 ARG B O 1
ATOM 1563 N N . ASN B 1 87 ? -15.008 -1.116 1.067 1 91.5 87 ASN B N 1
ATOM 1564 C CA . ASN B 1 87 ? -14.633 0.295 1.07 1 91.5 87 ASN B CA 1
ATOM 1565 C C . ASN B 1 87 ? -13.406 0.55 1.935 1 91.5 87 ASN B C 1
ATOM 1567 O O . ASN B 1 87 ? -13.102 1.696 2.273 1 91.5 87 ASN B O 1
ATOM 1571 N N . TYR B 1 88 ? -12.727 -0.523 2.287 1 93.94 88 TYR B N 1
ATOM 1572 C CA . TYR B 1 88 ? -11.578 -0.386 3.178 1 93.94 88 TYR B CA 1
ATOM 1573 C C . TYR B 1 88 ? -10.469 -1.358 2.791 1 93.94 88 TYR B C 1
ATOM 1575 O O . TYR B 1 88 ? -10.727 -2.549 2.588 1 93.94 88 TYR B O 1
ATOM 1583 N N . VAL B 1 89 ? -9.281 -0.862 2.652 1 97.56 89 VAL B N 1
ATOM 1584 C CA . VAL B 1 89 ? -8.094 -1.68 2.416 1 97.56 89 VAL B CA 1
ATOM 1585 C C . VAL B 1 89 ? -7.07 -1.429 3.52 1 97.56 89 VAL B C 1
ATOM 1587 O O . VAL B 1 89 ? -6.781 -0.279 3.857 1 97.56 89 VAL B O 1
ATOM 1590 N N . THR B 1 90 ? -6.535 -2.443 4.055 1 97.75 90 THR B N 1
ATOM 1591 C CA . THR B 1 90 ? -5.453 -2.326 5.027 1 97.75 90 THR B CA 1
ATOM 1592 C C . THR B 1 90 ? -4.191 -3.02 4.523 1 97.75 90 THR B C 1
ATOM 1594 O O . THR B 1 90 ? -4.238 -4.18 4.105 1 97.75 90 THR B O 1
ATOM 1597 N N . VAL B 1 91 ? -3.135 -2.326 4.504 1 97.5 91 VAL B N 1
ATOM 1598 C CA . VAL B 1 91 ? -1.837 -2.877 4.125 1 97.5 91 VAL B CA 1
ATOM 1599 C C . VAL B 1 91 ? -0.962 -3.037 5.367 1 97.5 91 VAL B C 1
ATOM 1601 O O . VAL B 1 91 ? -0.778 -2.088 6.133 1 97.5 91 VAL B O 1
ATOM 1604 N N . TYR B 1 92 ? -0.376 -4.203 5.5 1 95.88 92 TYR B N 1
ATOM 1605 C CA . TYR B 1 92 ? 0.497 -4.527 6.621 1 95.88 92 TYR B CA 1
ATOM 1606 C C . TYR B 1 92 ? 1.95 -4.621 6.172 1 95.88 92 TYR B C 1
ATOM 1608 O O . TYR B 1 92 ? 2.23 -4.98 5.027 1 95.88 92 TYR B O 1
ATOM 1616 N N . GLU B 1 93 ? 2.77 -4.227 7.02 1 90.12 93 GLU B N 1
ATOM 1617 C CA . GLU B 1 93 ? 4.191 -4.434 6.758 1 90.12 93 GLU B CA 1
ATOM 1618 C C . GLU B 1 93 ? 4.547 -5.914 6.793 1 90.12 93 GLU B C 1
ATOM 1620 O O . GLU B 1 93 ? 4.043 -6.66 7.637 1 90.12 93 GLU B O 1
ATOM 1625 N N . ASP B 1 94 ? 5.316 -6.227 5.84 1 83.94 94 ASP B N 1
ATOM 1626 C CA . ASP B 1 94 ? 5.781 -7.609 5.828 1 83.94 94 ASP B CA 1
ATOM 1627 C C . ASP B 1 94 ? 6.824 -7.848 6.914 1 83.94 94 ASP B C 1
ATOM 1629 O O . ASP B 1 94 ? 7.816 -7.121 7.004 1 83.94 94 ASP B O 1
ATOM 1633 N N . GLU B 1 95 ? 6.414 -8.594 7.879 1 71.62 95 GLU B N 1
ATOM 1634 C CA . GLU B 1 95 ? 7.391 -8.961 8.898 1 71.62 95 GLU B CA 1
ATOM 1635 C C . GLU B 1 95 ? 8.328 -10.055 8.406 1 71.62 95 GLU B C 1
ATOM 1637 O O . GLU B 1 95 ? 8.195 -11.211 8.797 1 71.62 95 GLU B O 1
ATOM 1642 N N . LYS B 1 96 ? 8.891 -9.844 7.195 1 61.25 96 LYS B N 1
ATOM 1643 C CA . LYS B 1 96 ? 9.797 -10.867 6.672 1 61.25 96 LYS B CA 1
ATOM 1644 C C . LYS B 1 96 ? 10.789 -11.32 7.734 1 61.25 96 LYS B C 1
ATOM 1646 O O . LYS B 1 96 ? 11.398 -10.492 8.422 1 61.25 96 LYS B O 1
ATOM 1651 N N . GLU B 1 97 ? 10.406 -12.422 8.352 1 54.44 97 GLU B N 1
ATOM 1652 C CA . GLU B 1 97 ? 11.414 -13.062 9.188 1 54.44 97 GLU B CA 1
ATOM 1653 C C . GLU B 1 97 ? 12.742 -13.188 8.453 1 54.44 97 GLU B C 1
ATOM 1655 O O . GLU B 1 97 ? 12.773 -13.344 7.23 1 54.44 97 GLU B O 1
ATOM 1660 N N . ASN B 1 98 ? 13.68 -12.445 8.805 1 51.72 98 ASN B N 1
ATOM 1661 C CA . ASN B 1 98 ? 15.023 -12.609 8.258 1 51.72 98 ASN B CA 1
ATOM 1662 C C . ASN B 1 98 ? 15.258 -14.039 7.789 1 51.72 98 ASN B C 1
ATOM 1664 O O . ASN B 1 98 ? 15.375 -14.961 8.602 1 51.72 98 ASN B O 1
ATOM 1668 N N . HIS B 1 99 ? 14.68 -14.328 6.746 1 53.16 99 HIS B N 1
ATOM 1669 C CA . HIS B 1 99 ? 14.938 -15.641 6.176 1 53.16 99 HIS B CA 1
ATOM 1670 C C . HIS B 1 99 ? 16.438 -15.945 6.137 1 53.16 99 HIS B C 1
ATOM 1672 O O . HIS B 1 99 ? 16.844 -17.094 6.27 1 53.16 99 HIS B O 1
ATOM 1678 N N . GLN B 1 100 ? 17.203 -14.891 6 1 47.25 100 GLN B N 1
ATOM 1679 C CA . GLN B 1 100 ? 18.609 -15.273 6.047 1 47.25 100 GLN B CA 1
ATOM 1680 C C . GLN B 1 100 ? 18.938 -16 7.348 1 47.25 100 GLN B C 1
ATOM 1682 O O . GLN B 1 100 ? 19.75 -16.922 7.355 1 47.25 100 GLN B O 1
ATOM 1687 N N . LEU B 1 101 ? 18.312 -15.477 8.336 1 44.25 101 LEU B N 1
ATOM 1688 C CA . LEU B 1 101 ? 18.719 -16.109 9.586 1 44.25 101 LEU B CA 1
ATOM 1689 C C . LEU B 1 101 ? 18.188 -17.531 9.664 1 44.25 101 LEU B C 1
ATOM 1691 O O . LEU B 1 101 ? 18.844 -18.406 10.266 1 44.25 101 LEU B O 1
ATOM 1695 N N . VAL B 1 102 ? 17.078 -17.688 9.039 1 40.94 102 VAL B N 1
ATOM 1696 C CA . VAL B 1 102 ? 16.516 -19.016 9.203 1 40.94 102 VAL B CA 1
ATOM 1697 C C . VAL B 1 102 ? 17.297 -20.016 8.359 1 40.94 102 VAL B C 1
ATOM 1699 O O . VAL B 1 102 ? 17.406 -21.203 8.719 1 40.94 102 VAL B O 1
ATOM 1702 N N . LYS B 1 103 ? 17.844 -19.547 7.305 1 44.38 103 LYS B N 1
ATOM 1703 C CA . LYS B 1 103 ? 18.609 -20.516 6.535 1 44.38 103 LYS B CA 1
ATOM 1704 C C . LYS B 1 103 ? 19.734 -21.109 7.379 1 44.38 103 LYS B C 1
ATOM 1706 O O . LYS B 1 103 ? 20.219 -22.203 7.078 1 44.38 103 LYS B O 1
ATOM 1711 N N . GLY B 1 104 ? 20.203 -20.266 8.203 1 40.62 104 GLY B N 1
ATOM 1712 C CA . GLY B 1 104 ? 21.312 -20.812 8.961 1 40.62 104 GLY B CA 1
ATOM 1713 C C . GLY B 1 104 ? 20.938 -21.984 9.836 1 40.62 104 GLY B C 1
ATOM 1714 O O . GLY B 1 104 ? 21.797 -22.734 10.289 1 40.62 104 GLY B O 1
ATOM 1715 N N . LEU B 1 105 ? 19.734 -21.891 10.234 1 38.53 105 LEU B N 1
ATOM 1716 C CA . LEU B 1 105 ? 19.5 -22.891 11.266 1 38.53 105 LEU B CA 1
ATOM 1717 C C . LEU B 1 105 ? 19.359 -24.281 10.656 1 38.53 105 LEU B C 1
ATOM 1719 O O . LEU B 1 105 ? 19.391 -25.281 11.367 1 38.53 105 LEU B O 1
ATOM 1723 N N . ILE B 1 106 ? 18.828 -24.344 9.445 1 39.97 106 ILE B N 1
ATOM 1724 C CA . ILE B 1 106 ? 18.484 -25.719 9.086 1 39.97 106 ILE B CA 1
ATOM 1725 C C . ILE B 1 106 ? 19.719 -26.438 8.531 1 39.97 1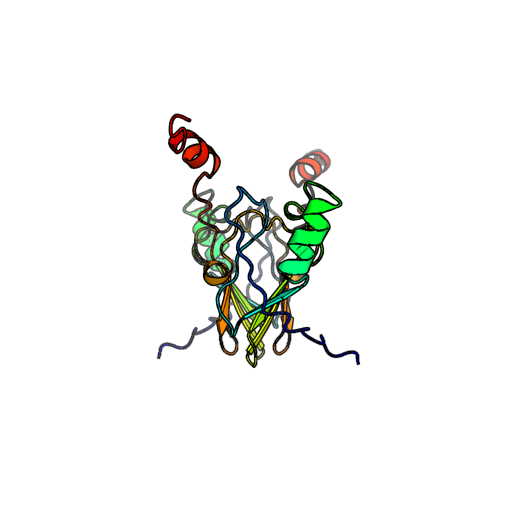06 ILE B C 1
ATOM 1727 O O . ILE B 1 106 ? 19.953 -26.438 7.324 1 39.97 106 ILE B O 1
ATOM 1731 N N . ASN B 1 107 ? 20.875 -26.062 8.945 1 37.16 107 ASN B N 1
ATOM 1732 C CA . ASN B 1 107 ? 22 -26.953 8.648 1 37.16 107 ASN B CA 1
ATOM 1733 C C . ASN B 1 107 ? 21.781 -28.344 9.227 1 37.16 107 ASN B C 1
ATOM 1735 O O . ASN B 1 107 ? 22.047 -28.578 10.406 1 37.16 107 ASN B O 1
ATOM 1739 N N . LEU B 1 108 ? 20.594 -29.031 9.023 1 34.47 108 LEU B N 1
ATOM 1740 C CA . LEU B 1 108 ? 20.641 -30.422 9.414 1 34.47 108 LEU B CA 1
ATOM 1741 C C . LEU B 1 108 ? 21.734 -31.172 8.648 1 34.47 108 LEU B C 1
ATOM 1743 O O . LEU B 1 108 ? 21.984 -30.875 7.484 1 34.47 108 LEU B O 1
ATOM 1747 N N . PRO B 1 109 ? 22.703 -31.781 9.328 1 38.56 109 PRO B N 1
ATOM 1748 C CA . PRO B 1 109 ? 23.703 -32.719 8.805 1 38.56 109 PRO B CA 1
ATOM 1749 C C . PRO B 1 109 ? 23.141 -33.656 7.758 1 38.56 109 PRO B C 1
ATOM 1751 O O . PRO B 1 109 ? 21.984 -34.094 7.855 1 38.56 109 PRO B O 1
ATOM 1754 N N . LYS B 1 110 ? 23.625 -33.625 6.531 1 30.97 110 LYS B N 1
ATOM 1755 C CA . LYS B 1 110 ? 23.438 -34.812 5.707 1 30.97 110 LYS B CA 1
ATOM 1756 C C . LYS B 1 110 ? 23.953 -36.062 6.418 1 30.97 110 LYS B C 1
ATOM 1758 O O . LYS B 1 110 ? 25 -36.031 7.055 1 30.97 110 LYS B O 1
#

InterPro domains:
  IPR007230 Nuclear pore complex protein Nup98-Nup96-like, autopeptidase S59 domain [PF04096] (27-105)
  IPR007230 Nuclear pore complex protein Nup98-Nup96-like, autopeptidase S59 domain [PS51434] (26-110)
  IPR036903 Nuclear pore complex protein Nup98-Nup96-like, autopeptidase S59 domain superfamily [G3DSA:3.30.1610.10] (17-109)
  IPR036903 Nuclear pore complex protein Nup98-Nup96-like, autopeptidase S59 domain superfamily [SSF82215] (21-102)
  IPR037665 Nucleoporin peptidase S59-like [PTHR23198] (20-109)

Organism: Vanilla planifolia (NCBI:txid51239)

Nearest PDB structures (foldseek):
  1ko6-assembly1_C  TM=8.211E-01  e=7.815E-06  Homo sapiens
  2q5y-assembly2_C  TM=8.548E-01  e=3.482E-05  unclassified
  7nqa-assembly2_B  TM=8.285E-01  e=1.941E-05  Xenopus tropicalis
  3tkn-assembly3_I  TM=7.996E-01  e=2.358E-05  Mus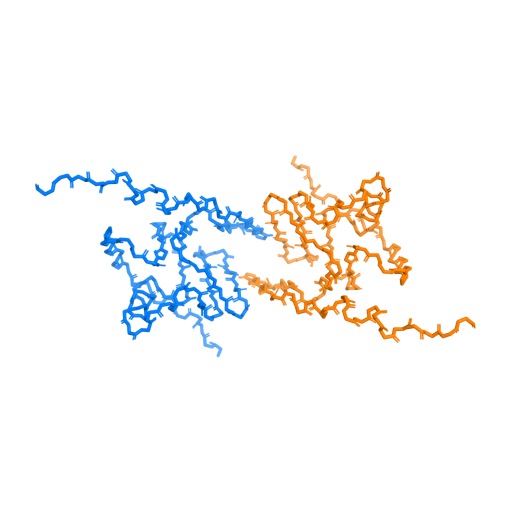 musculus
  7r5k-assembly1_U0  TM=7.851E-01  e=5.142E-05  Homo sapiens

Radius of gyration: 20.24 Å; Cα contacts (8 Å, |Δi|>4): 349; chains: 2; bounding box: 43×72×40 Å

Foldseek 3Di:
DDPPPQPQPPPQPPPPDQDQFEHEDDSQKAKPVGSVVQRVVCVVPPCCLQFPAFIKMDGPPFGIDTDHGTHRRGHAHPVPAWDTDHVDIDGDDGPPDCVVVVVVPPPPDD/DDPPPQPQPPPQPPPPDQDQFEHEDDSQKAKPVGSVVQRVVCVVPPCCLQFPAFIKMDGPPFGIDTDHGTHRRGHFHPVPAWDTDHVDIDGDDGPPPCVVVVVVPPPPDD

Solvent-accessible surface area (backbone atoms only — not comparable to full-atom values): 12878 Å² total; per-residue (Å²): 132,82,68,83,72,75,75,79,76,75,77,71,76,73,70,79,60,95,50,55,50,50,45,72,77,56,85,57,44,50,50,38,72,36,66,64,51,47,45,51,46,29,70,77,38,78,62,36,37,59,47,32,66,48,33,30,44,31,34,77,95,46,34,37,39,33,38,46,48,69,37,66,41,50,58,34,56,49,71,66,28,52,48,81,43,83,53,35,36,37,37,39,68,75,77,69,63,63,54,71,60,52,58,63,64,66,66,67,80,130,132,83,69,84,73,75,75,75,81,73,76,70,76,74,70,80,60,95,51,55,49,49,44,71,78,57,84,57,47,51,49,39,72,36,64,63,51,47,46,52,46,28,70,77,38,79,63,36,38,59,46,33,65,48,34,30,47,31,33,76,95,47,35,37,39,33,38,45,49,67,37,68,41,48,60,34,56,49,71,66,27,52,47,81,44,86,52,35,36,38,39,39,68,75,77,69,64,63,53,73,61,52,59,63,64,66,65,68,80,130

pLDDT: mean 78.56, std 26.09, range [27.31, 98.69]